Protein AF-A0A7C3R0Y7-F1 (afdb_monomer)

Solvent-accessible surface area (backbone atoms only — not comparable to full-atom values): 17939 Å² total; per-residue (Å²): 137,86,82,83,85,88,88,76,89,89,78,79,80,84,86,71,84,93,60,86,80,70,82,56,73,66,45,34,36,33,33,39,31,32,53,34,53,82,51,23,64,54,56,48,45,53,54,40,71,36,76,75,44,41,63,10,35,44,32,38,18,23,83,52,59,68,52,30,52,42,42,52,40,26,49,50,42,45,26,59,74,55,68,28,53,56,45,81,47,72,43,59,51,57,82,76,60,38,54,75,23,49,34,37,37,36,48,56,73,80,63,51,67,69,54,47,52,46,31,42,51,53,45,42,75,74,72,43,81,57,22,44,22,57,65,23,58,70,13,9,50,57,41,35,70,62,39,43,61,58,53,50,55,52,48,59,47,33,61,74,44,21,57,84,21,39,37,40,36,54,35,66,22,44,60,60,39,54,53,47,46,68,73,77,50,92,67,52,70,45,80,54,77,67,40,66,60,42,29,37,49,52,50,16,67,59,64,73,48,63,47,91,41,52,45,69,46,69,55,73,50,78,47,45,27,29,41,79,42,47,27,31,64,88,76,69,45,72,40,60,68,55,48,59,56,32,60,75,75,47,67,70,83,65,47,45,47,34,51,52,48,18,69,73,71,74,37,53,52,25,30,46,34,56,47,37,20,20,77,36,94,65,32,39,81,63,69,38,74,82,50,67,66,56,68,63,52,50,50,51,36,52,51,44,39,50,51,44,46,31,32,35,74,62,80,37,78,62,73,55,69,85,72,61,57,83,130

Mean predicted aligned error: 6.76 Å

Structure (mmCIF, N/CA/C/O backbone):
data_AF-A0A7C3R0Y7-F1
#
_entry.id   AF-A0A7C3R0Y7-F1
#
loop_
_atom_site.group_PDB
_atom_site.id
_atom_site.type_symbol
_atom_site.label_atom_id
_atom_site.label_alt_id
_atom_site.label_comp_id
_atom_site.label_asym_id
_atom_site.label_entity_id
_atom_site.label_seq_id
_atom_site.pdbx_PDB_ins_code
_atom_site.Cartn_x
_atom_site.Cartn_y
_atom_site.Cartn_z
_atom_site.occupancy
_atom_site.B_iso_or_equiv
_atom_site.auth_seq_id
_atom_site.auth_comp_id
_atom_site.auth_asym_id
_atom_site.auth_atom_id
_atom_site.pdbx_PDB_model_num
ATOM 1 N N . MET A 1 1 ? -36.252 47.345 21.921 1.00 37.34 1 MET A N 1
ATOM 2 C CA . MET A 1 1 ? -35.075 47.410 22.817 1.00 37.34 1 MET A CA 1
ATOM 3 C C . MET A 1 1 ? -34.609 45.985 23.074 1.00 37.34 1 MET A C 1
ATOM 5 O O . MET A 1 1 ? -35.474 45.135 23.214 1.00 37.34 1 MET A O 1
ATOM 9 N N . LEU A 1 2 ? -33.287 45.779 23.137 1.00 26.61 2 LEU A N 1
ATOM 10 C CA . LEU A 1 2 ? -32.525 44.522 23.298 1.00 26.61 2 LEU A CA 1
ATOM 11 C C . LEU A 1 2 ? -32.127 43.803 21.987 1.00 26.61 2 LEU A C 1
ATOM 13 O O . LEU A 1 2 ? -32.920 43.133 21.336 1.00 26.61 2 LEU A O 1
ATOM 17 N N . ARG A 1 3 ? -30.848 43.999 21.623 1.00 25.61 3 ARG A N 1
ATOM 18 C CA . ARG A 1 3 ? -30.057 43.246 20.631 1.00 25.61 3 ARG A CA 1
ATOM 19 C C . ARG A 1 3 ? -29.583 41.916 21.246 1.00 25.61 3 ARG A C 1
ATOM 21 O O . ARG A 1 3 ? -29.277 41.922 22.438 1.00 25.61 3 ARG A O 1
ATOM 28 N N . PRO A 1 4 ? -29.390 40.841 20.463 1.00 28.73 4 PRO A N 1
ATOM 29 C CA . PRO A 1 4 ? -28.545 39.727 20.872 1.00 28.73 4 PRO A CA 1
ATOM 30 C C . PRO A 1 4 ? -27.050 40.018 20.599 1.00 28.73 4 PRO A C 1
ATOM 32 O O . PRO A 1 4 ? -26.737 40.890 19.779 1.00 28.73 4 PRO A O 1
ATOM 35 N N . PRO A 1 5 ? -26.121 39.339 21.301 1.00 32.41 5 PRO A N 1
ATOM 36 C CA . PRO A 1 5 ? -24.707 39.696 21.339 1.00 32.41 5 PRO A CA 1
ATOM 37 C C . PRO A 1 5 ? -23.960 39.283 20.070 1.00 32.41 5 PRO A C 1
ATOM 39 O O . PRO A 1 5 ? -24.170 38.212 19.507 1.00 32.41 5 PRO A O 1
ATOM 42 N N . SER A 1 6 ? -23.039 40.150 19.670 1.00 33.59 6 SER A N 1
ATOM 43 C CA . SER A 1 6 ? -22.014 39.939 18.656 1.00 33.59 6 SER A CA 1
ATOM 44 C C . SER A 1 6 ? -20.895 39.021 19.153 1.00 33.59 6 SER A C 1
ATOM 46 O O . SER A 1 6 ? -20.374 39.254 20.244 1.00 33.59 6 SER A O 1
ATOM 48 N N . GLY A 1 7 ? -20.428 38.109 18.296 1.00 33.88 7 GLY A N 1
ATOM 49 C CA . GLY A 1 7 ? -19.031 37.669 18.329 1.00 33.88 7 GLY A CA 1
ATOM 50 C C . GLY A 1 7 ? -18.801 36.176 18.139 1.00 33.88 7 GLY A C 1
ATOM 51 O O . GLY A 1 7 ? -18.637 35.474 19.120 1.00 33.88 7 GLY A O 1
ATOM 52 N N . PHE A 1 8 ? -18.696 35.736 16.884 1.00 28.52 8 PHE A N 1
ATOM 53 C CA . PHE A 1 8 ? -17.744 34.710 16.434 1.00 28.52 8 PHE A CA 1
ATOM 54 C C . PHE A 1 8 ? -17.562 34.892 14.917 1.00 28.52 8 PHE A C 1
ATOM 56 O O . PHE A 1 8 ? -18.531 34.713 14.178 1.00 28.52 8 PHE A O 1
ATOM 63 N N . PRO A 1 9 ? -16.379 35.292 14.414 1.00 29.92 9 PRO A N 1
ATOM 64 C CA . PRO A 1 9 ? -16.156 35.378 12.979 1.00 29.92 9 PRO A CA 1
ATOM 65 C C . PRO A 1 9 ? -15.900 33.967 12.437 1.00 2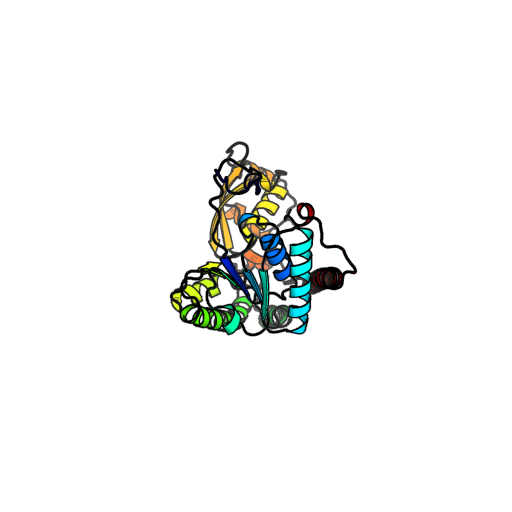9.92 9 PRO A C 1
ATOM 67 O O . PRO A 1 9 ? -14.776 33.472 12.423 1.00 29.92 9 PRO A O 1
ATOM 70 N N . LEU A 1 10 ? -16.971 33.306 12.005 1.00 35.50 10 LEU A N 1
ATOM 71 C CA . LEU A 1 10 ? -16.942 32.067 11.228 1.00 35.50 10 LEU A CA 1
ATOM 72 C C . LEU A 1 10 ? -16.624 32.398 9.764 1.00 35.50 10 LEU A C 1
ATOM 74 O O . LEU A 1 10 ? -17.471 32.234 8.905 1.00 35.50 10 LEU A O 1
ATOM 78 N N . GLU A 1 11 ? -15.434 32.925 9.466 1.00 33.19 11 GLU A N 1
ATOM 79 C CA . GLU A 1 11 ? -15.019 33.133 8.068 1.00 33.19 11 GLU A CA 1
ATOM 80 C C . GLU A 1 11 ? -13.509 33.386 7.940 1.00 33.19 11 GLU A C 1
ATOM 82 O O . GLU A 1 11 ? -13.045 34.472 7.606 1.00 33.19 11 GLU A O 1
ATOM 87 N N . ARG A 1 12 ? -12.705 32.350 8.198 1.00 29.66 12 ARG A N 1
ATOM 88 C CA . ARG A 1 12 ? -11.402 32.173 7.534 1.00 29.66 12 ARG A CA 1
ATOM 89 C C . ARG A 1 12 ? -11.173 30.692 7.256 1.00 29.66 12 ARG A C 1
ATOM 91 O O . ARG A 1 12 ? -10.348 30.048 7.892 1.00 29.66 12 ARG A O 1
ATOM 98 N N . LEU A 1 13 ? -11.924 30.151 6.296 1.00 33.69 13 LEU A N 1
ATOM 99 C CA . LEU A 1 13 ? -11.486 28.953 5.585 1.00 33.69 13 LEU A CA 1
ATOM 100 C C . LEU A 1 13 ? -10.374 29.365 4.618 1.00 33.69 13 LEU A C 1
ATOM 102 O O . LEU A 1 13 ? -10.572 30.218 3.751 1.00 33.69 13 LEU A O 1
ATOM 106 N N . LEU A 1 14 ? -9.195 28.776 4.798 1.00 32.56 14 LEU A N 1
ATOM 107 C CA . LEU A 1 14 ? -8.092 28.894 3.857 1.00 32.56 14 LEU A CA 1
ATOM 108 C C . LEU A 1 14 ? -8.503 28.225 2.542 1.00 32.56 14 LEU A C 1
ATOM 110 O O . LEU A 1 14 ? -8.763 27.026 2.481 1.00 32.56 14 LEU A O 1
ATOM 114 N N . TYR A 1 15 ? -8.586 29.043 1.498 1.00 32.81 15 TYR A N 1
ATOM 115 C CA . TYR A 1 15 ? -8.815 28.617 0.129 1.00 32.81 15 TYR A CA 1
ATOM 116 C C . TYR A 1 15 ? -7.622 27.792 -0.363 1.00 32.81 15 TYR A C 1
ATOM 118 O O . TYR A 1 15 ? -6.506 28.300 -0.451 1.00 32.81 15 TYR A O 1
ATOM 126 N N . SER A 1 16 ? -7.872 26.554 -0.785 1.00 36.88 16 SER A N 1
ATOM 127 C CA . SER A 1 16 ? -7.043 25.905 -1.797 1.00 36.88 16 SER A CA 1
ATOM 128 C C . SER A 1 16 ? -7.966 25.382 -2.905 1.00 36.88 16 SER A C 1
ATOM 130 O O . SER A 1 16 ? -8.889 24.614 -2.657 1.00 36.88 16 SER A O 1
ATOM 132 N N . HIS A 1 17 ? -7.766 25.895 -4.121 1.00 38.22 17 HIS A N 1
ATOM 133 C CA . HIS A 1 17 ? -8.324 25.387 -5.381 1.00 38.22 17 HIS A CA 1
ATOM 134 C C . HIS A 1 17 ? -9.859 25.292 -5.519 1.00 38.22 17 HIS A C 1
ATOM 136 O O . HIS A 1 17 ? -10.393 24.274 -5.950 1.00 38.22 17 HIS A O 1
ATOM 142 N N . GLY A 1 18 ? -10.576 26.393 -5.258 1.00 35.91 18 GLY A N 1
ATOM 143 C CA . GLY A 1 18 ? -11.835 26.706 -5.962 1.00 35.91 18 GLY A CA 1
ATOM 144 C C . GLY A 1 18 ? -13.031 25.757 -5.784 1.00 35.91 18 GLY A C 1
ATOM 145 O O . GLY A 1 18 ? -14.030 25.923 -6.482 1.00 35.91 18 GLY A O 1
ATOM 146 N N . ARG A 1 19 ? -12.988 24.793 -4.859 1.00 36.88 19 ARG A N 1
ATOM 147 C CA . ARG A 1 19 ? -14.157 23.998 -4.461 1.00 36.88 19 ARG A CA 1
ATOM 148 C C . ARG A 1 19 ? -14.578 24.389 -3.051 1.00 36.88 19 ARG A C 1
ATOM 150 O O . ARG A 1 19 ? -13.769 24.400 -2.132 1.00 36.88 19 ARG A O 1
ATOM 157 N N . SER A 1 20 ? -15.861 24.713 -2.898 1.00 38.59 20 SER A N 1
ATOM 158 C CA . SER A 1 20 ? -16.528 24.813 -1.599 1.00 38.59 20 SER A CA 1
ATOM 159 C C . SER A 1 20 ? -16.217 23.550 -0.787 1.00 38.59 20 SER A C 1
ATOM 161 O O . SER A 1 20 ? -16.648 22.456 -1.157 1.00 38.59 20 SER A O 1
ATOM 163 N N . VAL A 1 21 ? -15.449 23.689 0.298 1.00 46.56 21 VAL A N 1
ATOM 164 C CA . VAL A 1 21 ? -15.303 22.629 1.301 1.00 46.56 21 VAL A CA 1
ATOM 165 C C . VAL A 1 21 ? -16.637 22.570 2.030 1.00 46.56 21 VAL A C 1
ATOM 167 O O . VAL A 1 21 ? -16.902 23.327 2.962 1.00 46.56 21 VAL A O 1
ATOM 170 N N . LYS A 1 22 ? -17.535 21.717 1.540 1.00 47.81 22 LYS A N 1
ATOM 171 C CA . LYS A 1 22 ? -18.723 21.320 2.291 1.00 47.81 22 LYS A CA 1
ATOM 172 C C . LYS A 1 22 ? -18.188 20.731 3.596 1.00 47.81 22 LYS A C 1
ATOM 174 O O . LYS A 1 22 ? -17.437 19.763 3.519 1.00 47.81 22 LYS A O 1
ATOM 179 N N . LEU A 1 23 ? -18.496 21.334 4.751 1.00 49.84 23 LEU A N 1
ATOM 180 C CA . LEU A 1 23 ? -18.076 20.795 6.049 1.00 49.84 23 LEU A CA 1
ATOM 181 C C . LEU A 1 23 ? -18.459 19.312 6.087 1.00 49.84 23 LEU A C 1
ATOM 183 O O . LEU A 1 23 ? -19.648 18.978 6.101 1.00 49.84 23 LEU A O 1
ATOM 187 N N . MET A 1 24 ? -17.459 18.432 6.025 1.00 60.19 24 MET A N 1
ATOM 188 C CA . MET A 1 24 ? -17.687 17.011 6.222 1.00 60.19 24 MET A CA 1
ATOM 189 C C . MET A 1 24 ? -18.141 16.830 7.665 1.00 60.19 24 MET A C 1
ATOM 191 O O . MET A 1 24 ? -17.621 17.475 8.578 1.00 60.19 24 MET A O 1
ATOM 195 N N . ARG A 1 25 ? -19.163 15.996 7.876 1.00 78.94 25 ARG A N 1
ATOM 196 C CA . ARG A 1 25 ? -19.563 15.651 9.240 1.00 78.94 25 ARG A CA 1
ATOM 197 C C . ARG A 1 25 ? -18.378 14.962 9.936 1.00 78.94 25 ARG A C 1
ATOM 199 O O . ARG A 1 25 ? -17.658 14.220 9.261 1.00 78.94 25 ARG A O 1
ATOM 206 N N . PRO A 1 26 ? -18.197 15.159 11.253 1.00 84.75 26 PRO A N 1
ATOM 207 C CA . PRO A 1 26 ? -17.236 14.389 12.034 1.00 84.75 26 PRO A CA 1
ATOM 208 C C . PRO A 1 26 ? -17.326 12.897 11.705 1.00 84.75 26 PRO A C 1
ATOM 210 O O . PRO A 1 26 ? -18.398 12.306 11.824 1.00 84.75 26 PRO A O 1
ATOM 213 N N . THR A 1 27 ? -16.216 12.322 11.246 1.00 93.81 27 THR A N 1
ATOM 214 C CA . THR A 1 27 ? -16.125 10.934 10.778 1.00 93.81 27 THR A CA 1
ATOM 215 C C . THR A 1 27 ? -15.438 10.078 11.839 1.00 93.81 27 THR A C 1
ATOM 217 O O . THR A 1 27 ? -14.541 10.555 12.535 1.00 93.81 27 THR A O 1
ATOM 220 N N . LYS A 1 28 ? -15.814 8.805 11.980 1.00 97.88 28 LYS A N 1
ATOM 221 C CA . LYS A 1 28 ? -15.060 7.852 12.810 1.00 97.88 28 LYS A CA 1
ATOM 222 C C . LYS A 1 28 ? -14.213 6.933 11.933 1.00 97.88 28 LYS A C 1
ATOM 224 O O . LYS A 1 28 ? -14.745 6.193 11.104 1.00 97.88 28 LYS A O 1
ATOM 229 N N . ILE A 1 29 ? -12.899 6.982 12.139 1.00 98.44 29 ILE A N 1
ATOM 230 C CA . ILE A 1 29 ? -11.889 6.217 11.403 1.00 98.44 29 ILE A CA 1
ATOM 231 C C . ILE A 1 29 ? -11.194 5.276 12.384 1.00 98.44 29 ILE A C 1
ATOM 233 O O . ILE A 1 29 ? -10.678 5.717 13.411 1.00 98.44 29 ILE A O 1
ATOM 237 N N . VAL A 1 30 ? -11.165 3.982 12.072 1.00 98.75 30 VAL A N 1
ATOM 238 C CA . VAL A 1 30 ? -10.499 2.961 12.892 1.00 98.75 30 VAL A CA 1
ATOM 239 C C . VAL A 1 30 ? -9.269 2.447 12.156 1.00 98.75 30 VAL A C 1
ATOM 241 O O . VAL A 1 30 ? -9.389 1.956 11.040 1.00 98.75 30 VAL A O 1
ATOM 244 N N . LEU A 1 31 ? -8.093 2.519 12.776 1.00 98.31 31 LEU A N 1
ATOM 245 C CA . LEU A 1 31 ? -6.848 1.957 12.250 1.00 98.31 31 LEU A CA 1
ATOM 246 C C . LEU A 1 31 ? -6.487 0.686 13.026 1.00 98.31 31 LEU A C 1
ATOM 248 O O . LEU A 1 31 ? -6.100 0.769 14.188 1.00 98.31 31 LEU A O 1
ATOM 252 N N . ILE A 1 32 ? -6.596 -0.481 12.388 1.00 98.31 32 ILE A N 1
ATOM 253 C CA . ILE A 1 32 ? -6.250 -1.790 12.959 1.00 98.31 32 ILE A CA 1
ATOM 254 C C . ILE A 1 32 ? -4.839 -2.193 12.512 1.00 98.31 32 ILE A C 1
ATOM 256 O O . ILE A 1 32 ? -4.543 -2.247 11.317 1.00 98.31 32 ILE A O 1
ATOM 260 N N . GLY A 1 33 ? -3.976 -2.509 13.479 1.00 96.12 33 GLY A N 1
ATOM 261 C CA . GLY A 1 33 ? -2.530 -2.642 13.272 1.00 96.12 33 GLY A CA 1
ATOM 262 C C . GLY A 1 33 ? -1.804 -1.299 13.394 1.00 96.12 33 GLY A C 1
ATOM 263 O O . GLY A 1 33 ? -0.796 -1.068 12.722 1.00 96.12 33 GLY A O 1
ATOM 264 N N . ALA A 1 34 ? -2.345 -0.387 14.211 1.00 95.62 34 ALA A N 1
ATOM 265 C CA . ALA A 1 34 ? -1.856 0.981 14.345 1.00 95.62 34 ALA A CA 1
ATOM 266 C C . ALA A 1 34 ? -0.414 1.070 14.864 1.00 95.62 34 ALA A C 1
ATOM 268 O O . ALA A 1 34 ? 0.267 2.052 14.582 1.00 95.62 34 ALA A O 1
ATOM 269 N N . ALA A 1 35 ? 0.082 0.065 15.594 1.00 92.25 35 ALA A N 1
ATOM 270 C CA . ALA A 1 35 ? 1.432 0.070 16.151 1.00 92.25 35 ALA A CA 1
ATOM 271 C C . ALA A 1 35 ? 2.515 -0.410 15.159 1.00 92.25 35 ALA A C 1
ATOM 273 O O . ALA A 1 35 ? 3.690 -0.575 15.528 1.00 92.25 35 ALA A O 1
ATOM 274 N N . SER A 1 36 ? 2.142 -0.605 13.890 1.00 89.69 36 SER A N 1
ATOM 275 C CA . SER A 1 36 ? 3.068 -0.827 12.781 1.00 89.69 36 SER A CA 1
ATOM 276 C C . SER A 1 36 ? 4.040 0.345 12.642 1.00 89.69 36 SER A C 1
ATOM 278 O O . SER A 1 36 ? 3.633 1.465 12.349 1.00 89.69 36 SER A O 1
ATOM 280 N N . ALA A 1 37 ? 5.343 0.085 12.785 1.00 85.00 37 ALA A N 1
ATOM 281 C CA . ALA A 1 37 ? 6.383 1.107 12.614 1.00 85.00 37 ALA A CA 1
ATOM 282 C C . ALA A 1 37 ? 6.514 1.608 11.161 1.00 85.00 37 ALA A C 1
ATOM 284 O O . ALA A 1 37 ? 7.123 2.652 10.927 1.00 85.00 37 ALA A O 1
ATOM 285 N N . SER A 1 38 ? 5.965 0.864 10.195 1.00 83.00 38 SER A N 1
ATOM 286 C CA . SER A 1 38 ? 5.999 1.207 8.769 1.00 83.00 38 SER A CA 1
ATOM 287 C C . SER A 1 38 ? 4.770 2.001 8.323 1.00 83.00 38 SER A C 1
ATOM 289 O O . SER A 1 38 ? 4.913 2.936 7.544 1.00 83.00 38 SER A O 1
ATOM 291 N N . PHE A 1 39 ? 3.576 1.649 8.813 1.00 87.25 39 PHE A N 1
ATOM 292 C CA . PHE A 1 39 ? 2.317 2.240 8.337 1.00 87.25 39 PHE A CA 1
ATOM 293 C C . PHE A 1 39 ? 1.670 3.192 9.343 1.00 87.25 39 PHE A C 1
ATOM 295 O O . PHE A 1 39 ? 1.164 4.239 8.944 1.00 87.25 39 PHE A O 1
ATOM 302 N N . GLY A 1 40 ? 1.721 2.868 10.639 1.00 89.75 40 GLY A N 1
ATOM 303 C CA . GLY A 1 40 ? 1.050 3.625 11.697 1.00 89.75 40 GLY A CA 1
ATOM 304 C C . GLY A 1 40 ? 1.404 5.114 11.689 1.00 89.75 40 GLY A C 1
ATOM 305 O O . GLY A 1 40 ? 0.504 5.935 11.511 1.00 89.75 40 GLY A O 1
ATOM 306 N N . PRO A 1 41 ? 2.698 5.485 11.787 1.00 91.81 41 PRO A N 1
ATOM 307 C CA . PRO A 1 41 ? 3.109 6.885 11.824 1.00 91.81 41 PRO A CA 1
ATOM 308 C C . PRO A 1 41 ? 2.657 7.684 10.602 1.00 91.81 41 PRO A C 1
ATOM 310 O O . PRO A 1 41 ? 2.228 8.825 10.746 1.00 91.81 41 PRO A O 1
ATOM 313 N N . ARG A 1 42 ? 2.710 7.078 9.409 1.00 89.12 42 ARG A N 1
ATOM 314 C CA . ARG A 1 42 ? 2.347 7.748 8.158 1.00 89.12 42 ARG A CA 1
ATOM 315 C C . ARG A 1 42 ? 0.841 7.967 8.043 1.00 89.12 42 ARG A C 1
ATOM 317 O O . ARG A 1 42 ? 0.431 9.080 7.757 1.00 89.12 42 ARG A O 1
ATOM 324 N N . ILE A 1 43 ? 0.028 6.956 8.361 1.00 92.31 43 ILE A N 1
ATOM 325 C CA . ILE A 1 43 ? -1.440 7.083 8.352 1.00 92.31 43 ILE A CA 1
ATOM 326 C C . ILE A 1 43 ? -1.900 8.120 9.386 1.00 92.31 43 ILE A C 1
ATOM 328 O O . ILE A 1 43 ? -2.809 8.904 9.122 1.00 92.31 43 ILE A O 1
ATOM 332 N N . ILE A 1 44 ? -1.261 8.154 10.560 1.00 95.19 44 ILE A N 1
ATOM 333 C CA . ILE A 1 44 ? -1.540 9.166 11.585 1.00 95.19 44 ILE A CA 1
ATOM 334 C C . ILE A 1 44 ? -1.162 10.561 11.079 1.00 95.19 44 ILE A C 1
ATOM 336 O O . ILE A 1 44 ? -1.953 11.487 11.238 1.00 95.19 44 ILE A O 1
ATOM 340 N N . ALA A 1 45 ? 0.013 10.718 10.464 1.00 93.12 45 ALA A N 1
ATOM 341 C CA . ALA A 1 45 ? 0.431 11.989 9.882 1.00 93.12 45 ALA A CA 1
ATOM 342 C C . ALA A 1 45 ? -0.541 12.452 8.785 1.00 93.12 45 ALA A C 1
ATOM 344 O O . ALA A 1 45 ? -0.987 13.593 8.829 1.00 93.12 45 ALA A O 1
ATOM 345 N N . ASP A 1 46 ? -0.948 11.569 7.870 1.00 91.94 46 ASP A N 1
ATOM 346 C CA . ASP A 1 46 ? -1.925 11.888 6.822 1.00 91.94 46 ASP A CA 1
ATOM 347 C C . ASP A 1 46 ? -3.262 12.343 7.427 1.00 91.94 46 ASP A C 1
ATOM 349 O O . ASP A 1 46 ? -3.818 13.361 7.011 1.00 91.94 46 ASP A O 1
ATOM 353 N N . ALA A 1 47 ? -3.753 11.653 8.463 1.00 93.75 47 ALA A N 1
ATOM 354 C CA . ALA A 1 47 ? -4.983 12.042 9.150 1.00 93.75 47 ALA A CA 1
ATOM 355 C C . ALA A 1 47 ? -4.863 13.429 9.807 1.00 93.75 47 ALA A C 1
ATOM 357 O O . ALA A 1 47 ? -5.764 14.255 9.675 1.00 93.75 47 ALA A O 1
ATOM 358 N N . VAL A 1 48 ? -3.742 13.697 10.484 1.00 94.25 48 VAL A N 1
ATOM 359 C CA . VAL A 1 48 ? -3.444 14.988 11.128 1.00 94.25 48 VAL A CA 1
ATOM 360 C C . VAL A 1 48 ? -3.319 16.116 10.100 1.00 94.25 48 VAL A C 1
ATOM 362 O O . VAL A 1 48 ? -3.748 17.237 10.357 1.00 94.25 48 VAL A O 1
ATOM 365 N N . LEU A 1 49 ? -2.752 15.836 8.929 1.00 92.25 49 LEU A N 1
ATOM 366 C CA . LEU A 1 49 ? -2.523 16.828 7.881 1.00 92.25 49 LEU A CA 1
ATOM 367 C C . LEU A 1 49 ? -3.725 17.076 6.970 1.00 92.25 49 LEU A C 1
ATOM 369 O O . LEU A 1 49 ? -3.625 17.941 6.101 1.00 92.25 49 LEU A O 1
ATOM 373 N N . THR A 1 50 ? -4.830 16.350 7.148 1.00 92.31 50 THR A N 1
ATOM 374 C CA . THR A 1 50 ? -6.041 16.481 6.326 1.00 92.31 50 THR A CA 1
ATOM 375 C C . THR A 1 50 ? -7.042 17.418 7.015 1.00 92.31 50 THR A C 1
ATOM 377 O O . THR A 1 50 ? -7.737 16.986 7.940 1.00 92.31 50 THR A O 1
ATOM 380 N N . PRO A 1 51 ? -7.164 18.699 6.603 1.00 91.00 51 PRO A N 1
ATOM 381 C CA . PRO A 1 51 ? -8.001 19.676 7.306 1.00 91.00 51 PRO A CA 1
ATOM 382 C C . PRO A 1 51 ? -9.484 19.297 7.330 1.00 91.00 51 PRO A C 1
ATOM 384 O O . PRO A 1 51 ? -10.206 19.646 8.265 1.00 91.00 51 PRO A O 1
ATOM 387 N N . GLU A 1 52 ? -9.943 18.554 6.324 1.00 92.31 52 GLU A N 1
ATOM 388 C CA . GLU A 1 52 ? -11.318 18.075 6.208 1.00 92.31 52 GLU A CA 1
ATOM 389 C C . GLU A 1 52 ? -11.692 17.058 7.295 1.00 92.31 52 GLU A C 1
ATOM 391 O O . GLU A 1 52 ? -12.878 16.800 7.497 1.00 92.31 52 GLU A O 1
ATOM 396 N N . LEU A 1 53 ? -10.710 16.497 8.012 1.00 94.31 53 LEU A N 1
ATOM 397 C CA . LEU A 1 53 ? -10.946 15.584 9.127 1.00 94.31 53 LEU A CA 1
ATOM 398 C C . LEU A 1 53 ? -11.096 16.293 10.477 1.00 94.31 53 LEU A C 1
ATOM 400 O O . LEU A 1 53 ? -11.367 15.612 11.464 1.00 94.31 53 LEU A O 1
ATOM 404 N N . ARG A 1 54 ? -10.983 17.625 10.576 1.00 94.69 54 ARG A N 1
ATOM 405 C CA . ARG A 1 54 ? -11.148 18.330 11.862 1.00 94.69 54 ARG A CA 1
ATOM 406 C C . ARG A 1 54 ? -12.459 17.940 12.560 1.00 94.69 54 ARG A C 1
ATOM 408 O O . ARG A 1 54 ? -13.529 17.950 11.958 1.00 94.69 54 ARG A O 1
ATOM 415 N N . GLY A 1 55 ? -12.378 17.610 13.850 1.00 95.81 55 GLY A N 1
ATOM 416 C CA . GLY A 1 55 ? -13.508 17.135 14.658 1.00 95.81 55 GLY A CA 1
ATOM 417 C C . GLY A 1 55 ? -13.817 15.640 14.517 1.00 95.81 55 GLY A C 1
ATOM 418 O O . GLY A 1 55 ? -14.627 15.121 15.282 1.00 95.81 55 GLY A O 1
ATOM 419 N N . SER A 1 56 ? -13.173 14.933 13.585 1.00 97.81 56 SER A N 1
ATOM 420 C CA . SER A 1 56 ? -13.297 13.481 13.416 1.00 97.81 56 SER A CA 1
ATOM 421 C C . SER A 1 56 ? -12.598 12.712 14.538 1.00 97.81 56 SER A C 1
ATOM 423 O O . SER A 1 56 ? -11.699 13.222 15.210 1.00 97.81 56 SER A O 1
ATOM 425 N N . THR A 1 57 ? -13.000 11.457 14.729 1.00 98.44 57 THR A N 1
ATOM 426 C CA . THR A 1 57 ? -12.380 10.535 15.687 1.00 98.44 57 THR A CA 1
ATOM 427 C C . THR A 1 57 ? -11.459 9.562 14.964 1.00 98.44 57 THR A C 1
ATOM 429 O O . THR A 1 57 ? -11.908 8.833 14.081 1.00 98.44 57 THR A O 1
ATOM 432 N N . LEU A 1 58 ? -10.193 9.511 15.378 1.00 98.44 58 LEU A N 1
ATOM 433 C CA . LEU A 1 58 ? -9.228 8.498 14.954 1.00 98.44 58 LEU A CA 1
ATOM 434 C C . LEU A 1 58 ? -9.022 7.503 16.101 1.00 98.44 58 LEU A C 1
ATOM 436 O O . LEU A 1 58 ? -8.507 7.865 17.160 1.00 98.44 58 LEU A O 1
ATOM 440 N N . VAL A 1 59 ? -9.425 6.250 15.890 1.00 98.69 59 VAL A N 1
ATOM 441 C CA . VAL A 1 59 ? -9.280 5.164 16.866 1.00 98.69 59 VAL A CA 1
ATOM 442 C C . VAL A 1 59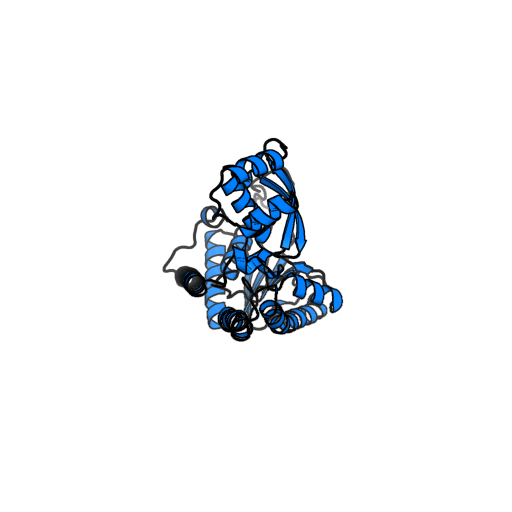 ? -8.136 4.248 16.448 1.00 98.69 59 VAL A C 1
ATOM 444 O O . VAL A 1 59 ? -8.206 3.592 15.412 1.00 98.69 59 VAL A O 1
ATOM 447 N N . LEU A 1 60 ? -7.090 4.184 17.265 1.00 98.69 60 LEU A N 1
ATOM 448 C CA . LEU A 1 60 ? -5.945 3.301 17.056 1.00 98.69 60 LEU A CA 1
ATOM 449 C C . LEU A 1 60 ? -6.195 1.945 17.720 1.00 98.69 60 LEU A C 1
ATOM 451 O O . LEU A 1 60 ? -6.543 1.878 18.900 1.00 98.69 60 LEU A O 1
ATOM 455 N N . VAL A 1 61 ? -5.997 0.862 16.979 1.00 98.56 61 VAL A N 1
ATOM 456 C CA . VAL A 1 61 ? -6.213 -0.501 17.462 1.00 98.56 61 VAL A CA 1
ATOM 457 C C . VAL A 1 61 ? -4.981 -1.345 17.189 1.00 98.56 61 VAL A C 1
ATOM 459 O O . VAL A 1 61 ? -4.528 -1.450 16.049 1.00 98.56 61 VAL A O 1
ATOM 462 N N . ASP A 1 62 ? -4.451 -1.968 18.236 1.00 97.38 62 ASP A N 1
ATOM 463 C CA . ASP A 1 62 ? -3.364 -2.937 18.139 1.00 97.38 62 ASP A CA 1
ATOM 464 C C . ASP A 1 62 ? -3.393 -3.899 19.332 1.00 97.38 62 ASP A C 1
ATOM 466 O O . ASP A 1 62 ? -3.760 -3.504 20.435 1.00 97.38 62 ASP A O 1
ATOM 470 N N . ILE A 1 63 ? -3.007 -5.155 19.114 1.00 95.19 63 ILE A N 1
ATOM 471 C CA . ILE A 1 63 ? -2.977 -6.176 20.171 1.00 95.19 63 ILE A CA 1
ATOM 472 C C . ILE A 1 63 ? -1.792 -5.980 21.125 1.00 95.19 63 ILE A C 1
ATOM 474 O O . ILE A 1 63 ? -1.835 -6.446 22.263 1.00 95.19 63 ILE A O 1
ATOM 478 N N . ASP A 1 64 ? -0.742 -5.286 20.679 1.00 95.06 64 ASP A N 1
ATOM 479 C CA . ASP A 1 64 ? 0.387 -4.906 21.523 1.00 95.06 64 ASP A CA 1
ATOM 480 C C . ASP A 1 64 ? 0.058 -3.608 22.273 1.00 95.06 64 ASP A C 1
ATOM 482 O O . ASP A 1 64 ? 0.221 -2.500 21.754 1.00 95.06 64 ASP A O 1
ATOM 486 N N . GLY A 1 65 ? -0.428 -3.749 23.508 1.00 95.44 65 GLY A N 1
ATOM 487 C CA . GLY A 1 65 ? -0.848 -2.619 24.336 1.00 95.44 65 GLY A CA 1
ATOM 488 C C . GLY A 1 65 ? 0.276 -1.630 24.668 1.00 95.44 65 GLY A C 1
ATOM 489 O O . GLY A 1 65 ? 0.015 -0.430 24.776 1.00 95.44 65 GLY A O 1
ATOM 490 N N . GLU A 1 66 ? 1.523 -2.095 24.788 1.00 95.38 66 GLU A N 1
ATOM 491 C CA . GLU A 1 66 ? 2.669 -1.226 25.075 1.00 95.38 66 GLU A CA 1
ATOM 492 C C . GLU A 1 66 ? 2.972 -0.341 23.865 1.00 95.38 66 GLU A C 1
ATOM 494 O O . GLU A 1 66 ? 2.997 0.892 23.965 1.00 95.38 66 GLU A O 1
ATOM 499 N N . ARG A 1 67 ? 3.126 -0.958 22.688 1.00 95.94 67 ARG A N 1
ATOM 500 C CA . ARG A 1 67 ? 3.368 -0.216 21.448 1.00 95.94 67 ARG A CA 1
ATOM 501 C C . ARG A 1 67 ? 2.175 0.667 21.080 1.00 95.94 67 ARG A C 1
ATOM 503 O O . ARG A 1 67 ? 2.374 1.781 20.591 1.00 95.94 67 ARG A O 1
ATOM 510 N N . LEU A 1 68 ? 0.946 0.223 21.347 1.00 97.69 68 LEU A N 1
ATOM 511 C CA . LEU A 1 68 ? -0.261 1.023 21.138 1.00 97.69 68 LEU A CA 1
ATOM 512 C C . LEU A 1 68 ? -0.254 2.295 21.993 1.00 97.69 68 LEU A C 1
ATOM 514 O O . LEU A 1 68 ? -0.571 3.370 21.483 1.00 97.69 68 LEU A O 1
ATOM 518 N N . GLY A 1 69 ? 0.145 2.196 23.264 1.00 97.88 69 GLY A N 1
ATOM 519 C CA . GLY A 1 69 ? 0.266 3.350 24.156 1.00 97.88 69 GLY A CA 1
ATOM 520 C C . GLY A 1 69 ? 1.267 4.386 23.636 1.00 97.88 69 GLY A C 1
ATOM 521 O O . GLY A 1 69 ? 0.962 5.583 23.602 1.00 97.88 69 GLY A O 1
ATOM 522 N N . VAL A 1 70 ? 2.426 3.926 23.149 1.00 97.88 70 VAL A N 1
ATOM 523 C CA . VAL A 1 70 ? 3.431 4.786 22.499 1.00 97.88 70 VAL A CA 1
ATOM 524 C C . VAL A 1 70 ? 2.845 5.464 21.258 1.00 97.88 70 VAL A C 1
ATOM 526 O O . VAL A 1 70 ? 2.972 6.680 21.103 1.00 97.88 70 VAL A O 1
ATOM 529 N N . MET A 1 71 ? 2.152 4.712 20.402 1.00 97.62 71 MET A N 1
ATOM 530 C CA . MET A 1 71 ? 1.565 5.256 19.177 1.00 97.62 71 MET A CA 1
ATOM 531 C C . MET A 1 71 ? 0.443 6.266 19.457 1.00 97.62 71 MET A C 1
ATOM 533 O O . MET A 1 71 ? 0.337 7.285 18.777 1.00 97.62 71 MET A O 1
ATOM 537 N N . ALA A 1 72 ? -0.371 6.040 20.489 1.00 98.06 72 ALA A N 1
ATOM 538 C CA . ALA A 1 72 ? -1.402 6.984 20.907 1.00 98.06 72 ALA A CA 1
ATOM 539 C C . ALA A 1 72 ? -0.802 8.297 21.433 1.00 98.06 72 ALA A C 1
ATOM 541 O O . ALA A 1 72 ? -1.315 9.374 21.127 1.00 98.06 72 ALA A O 1
ATOM 542 N N . ALA A 1 73 ? 0.293 8.229 22.196 1.00 98.00 73 ALA A N 1
ATOM 543 C CA . ALA A 1 73 ? 1.022 9.418 22.636 1.00 98.00 73 ALA A CA 1
ATOM 544 C C . ALA A 1 73 ? 1.640 10.178 21.449 1.00 98.00 73 ALA A C 1
ATOM 546 O O . ALA A 1 73 ? 1.499 11.399 21.370 1.00 98.00 73 ALA A O 1
ATOM 547 N N . TYR A 1 74 ? 2.243 9.460 20.497 1.00 97.62 74 TYR A N 1
ATOM 548 C CA . TYR A 1 74 ? 2.740 10.023 19.240 1.00 97.62 74 TYR A CA 1
ATOM 549 C C . TYR A 1 74 ? 1.637 10.756 18.457 1.00 97.62 74 TYR A C 1
ATOM 551 O O . TYR A 1 74 ? 1.796 11.927 18.113 1.00 97.62 74 TYR A O 1
ATOM 559 N N . ALA A 1 75 ? 0.486 10.110 18.245 1.00 97.56 75 ALA A N 1
ATOM 560 C CA . ALA A 1 75 ? -0.643 10.689 17.518 1.00 97.56 75 ALA A CA 1
ATOM 561 C C . ALA A 1 75 ? -1.182 11.969 18.168 1.00 97.56 75 ALA A C 1
ATOM 563 O O . ALA A 1 75 ? -1.449 12.946 17.470 1.00 97.56 75 ALA A O 1
ATOM 564 N N . ARG A 1 76 ? -1.305 11.996 19.503 1.00 97.94 76 ARG A N 1
ATOM 565 C CA . ARG A 1 76 ? -1.733 13.203 20.231 1.00 97.94 76 ARG A CA 1
ATOM 566 C C . ARG A 1 76 ? -0.754 14.356 20.043 1.00 97.94 76 ARG A C 1
ATOM 568 O O . ARG A 1 76 ? -1.195 15.465 19.773 1.00 97.94 76 ARG A O 1
ATOM 575 N N . ARG A 1 77 ? 0.554 14.090 20.098 1.00 96.44 77 ARG A N 1
ATOM 576 C CA . ARG A 1 77 ? 1.583 15.119 19.885 1.00 96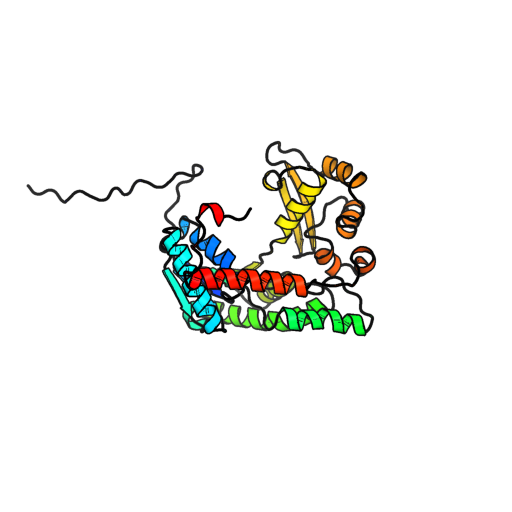.44 77 ARG A CA 1
ATOM 577 C C . ARG A 1 77 ? 1.540 15.705 18.479 1.00 96.44 77 ARG A C 1
ATOM 579 O O . ARG A 1 77 ? 1.655 16.918 18.338 1.00 96.44 77 ARG A O 1
ATOM 586 N N . LEU A 1 78 ? 1.349 14.873 17.452 1.00 96.06 78 LEU A N 1
ATOM 587 C CA . LEU A 1 78 ? 1.172 15.371 16.085 1.00 96.06 78 LEU A C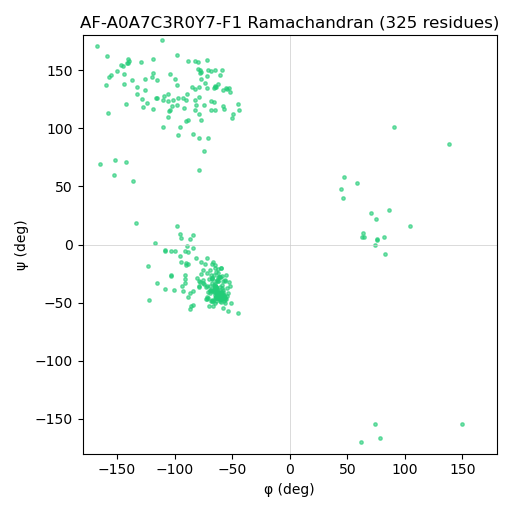A 1
ATOM 588 C C . LEU A 1 78 ? -0.106 16.209 15.949 1.00 96.06 78 LEU A C 1
ATOM 590 O O . LEU A 1 78 ? -0.070 17.296 15.381 1.00 96.06 78 LEU A O 1
ATOM 594 N N . ASN A 1 79 ? -1.218 15.725 16.509 1.00 96.50 79 ASN A N 1
ATOM 595 C CA . ASN A 1 79 ? -2.503 16.421 16.496 1.00 96.50 79 ASN A CA 1
ATOM 596 C C . ASN A 1 79 ? -2.433 17.797 17.185 1.00 96.50 79 ASN A C 1
ATOM 598 O O . ASN A 1 79 ? -2.995 18.762 16.675 1.00 96.50 79 ASN A O 1
ATOM 602 N N . GLU A 1 80 ? -1.724 17.889 18.315 1.00 95.31 80 GLU A N 1
ATOM 603 C CA . GLU A 1 80 ? -1.474 19.138 19.046 1.00 95.31 80 GLU A CA 1
ATOM 604 C C . GLU A 1 80 ? -0.562 20.086 18.260 1.00 95.31 80 GLU A C 1
ATOM 606 O O . GLU A 1 80 ? -0.892 21.258 18.098 1.00 95.31 80 GLU A O 1
ATOM 611 N N . ALA A 1 81 ? 0.561 19.587 17.734 1.00 93.81 81 ALA A N 1
ATOM 612 C CA . ALA A 1 81 ? 1.527 20.401 16.997 1.00 93.81 81 ALA A CA 1
ATOM 613 C C . ALA A 1 81 ? 0.950 20.993 15.703 1.00 93.81 81 ALA A C 1
ATOM 615 O O . ALA A 1 81 ? 1.335 22.089 15.300 1.00 93.81 81 ALA A O 1
ATOM 616 N N . ALA A 1 82 ? 0.021 20.283 15.062 1.00 93.31 82 ALA A N 1
ATOM 617 C CA . ALA A 1 82 ? -0.645 20.734 13.847 1.00 93.31 82 ALA A CA 1
ATOM 618 C C . ALA A 1 82 ? -1.945 21.524 14.093 1.00 93.31 82 ALA A C 1
ATOM 620 O O . ALA A 1 82 ? -2.531 21.988 13.119 1.00 93.31 82 ALA A O 1
ATOM 621 N N . ASP A 1 83 ? -2.426 21.637 15.344 1.00 94.56 83 ASP A N 1
ATOM 622 C CA . ASP A 1 83 ? -3.802 22.069 15.665 1.00 94.56 83 ASP A CA 1
ATOM 623 C C . ASP A 1 83 ? -4.832 21.381 14.748 1.00 94.56 83 ASP A C 1
ATOM 625 O O . ASP A 1 83 ? -5.693 22.017 14.141 1.00 94.56 83 ASP A O 1
ATOM 629 N N . ALA A 1 84 ? -4.731 20.058 14.588 1.00 93.81 84 ALA A N 1
ATOM 630 C CA . ALA A 1 84 ? -5.581 19.336 13.638 1.00 93.81 84 ALA A CA 1
ATOM 631 C C . ALA A 1 84 ? -7.009 19.125 14.172 1.00 93.81 84 ALA A C 1
ATOM 633 O O . ALA A 1 84 ? -7.971 19.055 13.403 1.00 93.81 84 ALA A O 1
ATOM 634 N N . GLY A 1 85 ? -7.185 19.115 15.497 1.00 95.62 85 GLY A N 1
ATOM 635 C CA . GLY A 1 85 ? -8.498 19.023 16.137 1.00 95.62 85 GLY A CA 1
ATOM 636 C C . GLY A 1 85 ? -9.166 17.653 15.986 1.00 95.62 85 GLY A C 1
ATOM 637 O O . GLY A 1 85 ? -10.395 17.576 15.986 1.00 95.62 85 GLY A O 1
ATOM 638 N N . LEU A 1 86 ? -8.381 16.582 15.836 1.00 97.38 86 LEU A N 1
ATOM 639 C CA . LEU A 1 86 ? -8.866 15.201 15.875 1.00 97.38 86 LEU A CA 1
ATOM 640 C C . LEU A 1 86 ? -9.107 14.741 17.317 1.00 97.38 86 LEU A C 1
ATOM 642 O O . LEU A 1 86 ? -8.367 15.100 18.238 1.00 97.38 86 LEU A O 1
ATOM 646 N N . LEU A 1 87 ? -10.095 13.867 17.497 1.00 97.94 87 LEU A N 1
ATOM 647 C CA . LEU A 1 87 ? -10.306 13.113 18.730 1.00 97.94 87 LEU A CA 1
ATOM 648 C C . LEU A 1 87 ? -9.537 11.789 18.641 1.00 97.94 87 LEU A C 1
ATOM 650 O O . LEU A 1 87 ? -9.934 10.879 17.916 1.00 97.94 87 LEU A O 1
ATOM 654 N N . ILE A 1 88 ? -8.424 11.677 19.371 1.00 98.38 88 ILE A N 1
ATOM 655 C CA . ILE A 1 88 ? -7.574 10.477 19.355 1.00 98.38 88 ILE A CA 1
ATOM 656 C C . ILE A 1 88 ? -8.000 9.498 20.454 1.00 98.38 88 ILE A C 1
ATOM 658 O O . ILE A 1 88 ? -7.875 9.787 21.648 1.00 98.38 88 ILE A O 1
ATOM 662 N N . GLN A 1 89 ? -8.436 8.307 20.050 1.00 98.50 89 GLN A N 1
ATOM 663 C CA . GLN A 1 89 ? -8.773 7.185 20.929 1.00 98.50 89 GLN A CA 1
ATOM 664 C C . GLN A 1 89 ? -7.868 5.986 20.627 1.00 98.50 89 GLN A C 1
ATOM 666 O O . GLN A 1 89 ? -7.286 5.893 19.550 1.00 98.50 89 GLN A O 1
ATOM 671 N N . HIS A 1 90 ? -7.736 5.056 21.572 1.00 98.50 90 HIS A N 1
ATOM 672 C CA . HIS A 1 90 ? -7.053 3.788 21.323 1.00 98.50 90 HIS A CA 1
ATOM 673 C C . HIS A 1 90 ? -7.625 2.670 22.195 1.00 98.50 90 HIS A C 1
ATOM 675 O O . HIS A 1 90 ? -8.099 2.931 23.300 1.00 98.50 90 HIS A O 1
ATOM 681 N N . THR A 1 91 ? -7.597 1.436 21.697 1.00 98.31 91 THR A N 1
ATOM 682 C CA . THR A 1 91 ? -8.019 0.236 22.436 1.00 98.31 91 THR A CA 1
ATOM 683 C C . THR A 1 91 ? -7.362 -1.010 21.838 1.00 98.31 91 THR A C 1
ATOM 685 O O . THR A 1 91 ? -7.215 -1.069 20.616 1.00 98.31 91 THR A O 1
ATOM 688 N N . PRO A 1 92 ? -6.982 -2.021 22.639 1.00 97.38 92 PRO A N 1
ATOM 689 C CA . PRO A 1 92 ? -6.563 -3.309 22.090 1.00 97.38 92 PRO A CA 1
ATOM 690 C C . PRO A 1 92 ? -7.741 -4.132 21.542 1.00 97.38 92 PRO A C 1
ATOM 692 O O . PRO A 1 92 ? -7.557 -5.051 20.745 1.00 97.38 92 PRO A O 1
ATOM 695 N N . GLU A 1 93 ? -8.973 -3.780 21.916 1.00 97.19 93 GLU A N 1
ATOM 696 C CA . GLU A 1 93 ? -10.181 -4.533 21.591 1.00 97.19 93 GLU A CA 1
ATOM 697 C C . GLU A 1 93 ? -10.892 -3.949 20.366 1.00 97.19 93 GLU A C 1
ATOM 699 O O . GLU A 1 93 ? -11.745 -3.063 20.479 1.00 97.19 93 GLU A O 1
ATOM 704 N N . ARG A 1 94 ? -10.604 -4.478 19.168 1.00 97.12 94 ARG A N 1
ATOM 705 C CA . ARG A 1 94 ? -11.189 -3.963 17.909 1.00 97.12 94 ARG A CA 1
ATOM 706 C C . ARG A 1 94 ? -12.719 -3.861 17.936 1.00 97.12 94 ARG A C 1
ATOM 708 O O . ARG A 1 94 ? -13.276 -2.906 17.407 1.00 97.12 94 ARG A O 1
ATOM 715 N N . LYS A 1 95 ? -13.412 -4.792 18.602 1.00 98.19 95 LYS A N 1
ATOM 716 C CA . LYS A 1 95 ? -14.884 -4.803 18.692 1.00 98.19 95 LYS A CA 1
ATOM 717 C C . LYS A 1 95 ? -15.451 -3.586 19.427 1.00 98.19 95 LYS A C 1
ATOM 719 O O . LYS A 1 95 ? -16.591 -3.219 19.177 1.00 98.19 95 LYS A O 1
ATOM 724 N N . GLN A 1 96 ? -14.666 -2.946 20.293 1.00 97.81 96 GLN A N 1
ATOM 725 C CA . GLN A 1 96 ? -15.042 -1.690 20.949 1.00 97.81 96 GLN A CA 1
ATOM 726 C C . GLN A 1 96 ? -14.822 -0.477 20.031 1.00 97.81 96 GLN A C 1
ATOM 728 O O . GLN A 1 96 ? -15.526 0.523 20.141 1.00 97.81 96 GLN A O 1
ATOM 733 N N . ALA A 1 97 ? -13.857 -0.560 19.111 1.00 98.25 97 ALA A N 1
ATOM 734 C CA . ALA A 1 97 ? -13.537 0.513 18.174 1.00 98.25 97 ALA A CA 1
ATOM 735 C C . ALA A 1 97 ? -14.506 0.583 16.984 1.00 98.25 97 ALA A C 1
ATOM 737 O O . ALA A 1 97 ? -14.832 1.678 16.533 1.00 98.25 97 ALA A O 1
ATOM 738 N N . LEU A 1 98 ? -14.962 -0.571 16.488 1.00 98.69 98 LEU A N 1
ATOM 739 C CA . LEU A 1 98 ? -15.736 -0.696 15.247 1.00 98.69 98 LEU A CA 1
ATOM 740 C C . LEU A 1 98 ? -17.119 -0.016 15.218 1.00 98.69 98 LEU A C 1
ATOM 742 O O . LEU A 1 98 ? -17.455 0.498 14.152 1.00 98.69 98 LEU A O 1
ATOM 746 N N . PRO A 1 99 ? -17.928 0.025 16.298 1.00 98.31 99 PRO A N 1
ATOM 747 C CA . PRO A 1 99 ? -19.252 0.646 16.248 1.00 98.31 99 PRO A CA 1
ATOM 748 C C . PRO A 1 99 ? -19.197 2.077 15.707 1.00 98.31 99 PRO A C 1
ATOM 750 O O . PRO A 1 99 ? -18.322 2.845 16.104 1.00 98.31 99 PRO A O 1
ATOM 753 N N . GLU A 1 100 ? -20.113 2.426 14.801 1.00 96.06 100 GLU A N 1
ATOM 754 C CA . GLU A 1 100 ? -20.207 3.748 14.147 1.00 96.06 100 GLU A CA 1
ATOM 755 C C . GLU A 1 100 ? -19.005 4.148 13.271 1.00 96.06 100 GLU A C 1
ATOM 757 O O . GLU A 1 100 ? -18.954 5.276 12.784 1.00 96.06 100 GLU A O 1
ATOM 762 N N . ALA A 1 101 ? -18.037 3.255 13.040 1.00 98.25 101 ALA A N 1
ATOM 763 C CA . ALA A 1 101 ? -16.957 3.524 12.098 1.00 98.25 101 ALA A CA 1
ATOM 764 C C . ALA A 1 101 ? -17.512 3.716 10.678 1.00 98.25 101 ALA A C 1
ATOM 766 O O . ALA A 1 101 ? -18.378 2.966 10.228 1.00 98.25 101 ALA A O 1
ATOM 767 N N . GLU A 1 102 ? -16.976 4.699 9.959 1.00 97.69 102 GLU A N 1
ATOM 768 C CA . GLU A 1 102 ? -17.257 4.918 8.534 1.00 97.69 102 GLU A CA 1
ATOM 769 C C . GLU A 1 102 ? -16.101 4.428 7.658 1.00 97.69 102 GLU A C 1
ATOM 771 O O . GLU A 1 102 ? -16.312 4.024 6.515 1.00 97.69 102 GLU A O 1
ATOM 776 N N . PHE A 1 103 ? -14.889 4.408 8.215 1.00 98.31 103 PHE A N 1
ATOM 777 C CA . PHE A 1 103 ? -13.698 3.864 7.577 1.00 98.31 103 PHE A CA 1
ATOM 778 C C . PHE A 1 103 ? -12.953 2.963 8.553 1.00 98.31 103 PHE A C 1
ATOM 780 O O . PHE A 1 103 ? -12.745 3.321 9.716 1.00 98.31 103 PHE A O 1
ATOM 787 N N . VAL A 1 104 ? -12.518 1.807 8.063 1.00 98.62 104 VAL A N 1
ATOM 788 C CA . VAL A 1 104 ? -11.630 0.899 8.790 1.00 98.62 104 VAL A CA 1
ATOM 789 C C . VAL A 1 104 ? -10.404 0.665 7.925 1.00 98.62 104 VAL A C 1
ATOM 791 O O . VAL A 1 104 ? -10.530 0.225 6.790 1.00 98.62 104 VAL A O 1
ATOM 794 N N . ILE A 1 105 ? -9.225 0.976 8.445 1.00 98.31 105 ILE A N 1
ATOM 795 C CA . ILE A 1 105 ? -7.945 0.796 7.764 1.00 98.31 105 ILE A CA 1
ATOM 796 C C . ILE A 1 105 ? -7.235 -0.398 8.398 1.00 98.31 105 ILE A C 1
ATOM 798 O O . ILE A 1 105 ? -7.107 -0.450 9.622 1.00 98.31 105 ILE A O 1
ATOM 802 N N . THR A 1 106 ? -6.758 -1.346 7.592 1.00 97.25 106 THR A N 1
ATOM 803 C CA . THR A 1 106 ? -6.014 -2.519 8.076 1.00 97.25 106 THR A CA 1
ATOM 804 C C . THR A 1 106 ? -4.576 -2.513 7.575 1.00 97.25 106 THR A C 1
ATOM 806 O O . THR A 1 106 ? -4.323 -2.468 6.374 1.00 97.25 106 THR A O 1
ATOM 809 N N . SER A 1 107 ? -3.625 -2.613 8.503 1.00 94.06 107 SER A N 1
ATOM 810 C CA . SER A 1 107 ? -2.198 -2.826 8.221 1.00 94.06 107 SER A CA 1
ATOM 811 C C . SER A 1 107 ? -1.624 -3.883 9.169 1.00 94.06 107 SER A C 1
ATOM 813 O O . SER A 1 107 ? -0.679 -3.632 9.920 1.00 94.06 107 SER A O 1
ATOM 815 N N . VAL A 1 108 ? -2.253 -5.059 9.185 1.00 93.44 108 VAL A N 1
ATOM 816 C CA . VAL A 1 108 ? -1.943 -6.160 10.106 1.00 93.44 108 VAL A CA 1
ATOM 817 C C . VAL A 1 108 ? -1.064 -7.223 9.454 1.00 93.44 108 VAL A C 1
ATOM 819 O O . VAL A 1 108 ? -1.250 -7.565 8.286 1.00 93.44 108 VAL A O 1
ATOM 822 N N . ALA A 1 109 ? -0.133 -7.768 10.235 1.00 87.00 109 ALA A N 1
ATOM 823 C CA . ALA A 1 109 ? 0.604 -8.989 9.932 1.00 87.00 109 ALA A CA 1
ATOM 824 C C . ALA A 1 109 ? 1.173 -9.568 11.237 1.00 87.00 109 ALA A C 1
ATOM 826 O O . ALA A 1 109 ? 1.700 -8.830 12.069 1.00 87.00 109 ALA A O 1
ATOM 827 N N . ILE A 1 110 ? 1.092 -10.886 11.420 1.00 88.19 110 ILE A N 1
ATOM 828 C CA . ILE A 1 110 ? 1.650 -11.567 12.598 1.00 88.19 110 ILE A CA 1
ATOM 829 C C . ILE A 1 110 ? 3.064 -12.028 12.266 1.00 88.19 110 ILE A C 1
ATOM 831 O O . ILE A 1 110 ? 3.251 -12.731 11.275 1.00 88.19 110 ILE A O 1
ATOM 835 N N . LYS A 1 111 ? 4.049 -11.649 13.095 1.00 90.00 111 LYS A N 1
ATOM 836 C CA . LYS A 1 111 ? 5.460 -12.060 12.948 1.00 90.00 111 LYS A CA 1
ATOM 837 C C . LYS A 1 111 ? 5.979 -11.929 11.506 1.00 90.00 111 LYS A C 1
ATOM 839 O O . LYS A 1 111 ? 6.681 -12.808 11.010 1.00 90.00 111 LYS A O 1
ATOM 844 N N . ARG A 1 112 ? 5.591 -10.842 10.825 1.00 89.06 112 ARG A N 1
ATOM 845 C CA . ARG A 1 112 ? 5.714 -10.682 9.367 1.00 89.06 112 ARG A CA 1
ATOM 846 C C . ARG A 1 112 ? 7.076 -11.116 8.837 1.00 89.06 112 ARG A C 1
ATOM 848 O O . ARG A 1 112 ? 7.138 -12.019 8.017 1.00 89.06 112 ARG A O 1
ATOM 855 N N . ASP A 1 113 ? 8.149 -10.501 9.324 1.00 90.50 113 ASP A N 1
ATOM 856 C CA . ASP A 1 113 ? 9.483 -10.709 8.758 1.00 90.50 113 ASP A CA 1
ATOM 857 C C . ASP A 1 113 ? 10.092 -12.062 9.159 1.00 90.50 113 ASP A C 1
ATOM 859 O O . ASP A 1 113 ? 10.784 -12.676 8.355 1.00 90.50 113 ASP A O 1
ATOM 863 N N . GLU A 1 114 ? 9.799 -12.571 10.363 1.00 92.94 114 GLU A N 1
ATOM 864 C CA . GLU A 1 114 ? 10.201 -13.923 10.795 1.00 92.94 114 GLU A CA 1
ATOM 865 C C . GLU A 1 114 ? 9.599 -14.980 9.864 1.00 92.94 114 GLU A C 1
ATOM 867 O O . GLU A 1 114 ? 10.311 -15.839 9.347 1.00 92.94 114 GLU A O 1
ATOM 872 N N . LEU A 1 115 ? 8.293 -14.892 9.605 1.00 95.50 115 LEU A N 1
ATOM 873 C CA . LEU A 1 115 ? 7.593 -15.856 8.762 1.00 95.50 115 LEU A CA 1
ATOM 874 C C . LEU A 1 115 ? 7.914 -15.662 7.280 1.00 95.50 115 LEU A C 1
ATOM 876 O O . LEU A 1 115 ? 8.033 -16.646 6.561 1.00 95.50 115 LEU A O 1
ATOM 880 N N . TRP A 1 116 ? 8.124 -14.426 6.830 1.00 95.06 116 TRP A N 1
ATOM 881 C CA . TRP A 1 116 ? 8.488 -14.150 5.443 1.00 95.06 116 TRP A CA 1
ATOM 882 C C . TRP A 1 116 ? 9.906 -14.637 5.103 1.00 95.06 116 TRP A C 1
ATOM 884 O O . TRP A 1 116 ? 10.124 -15.196 4.028 1.00 95.06 116 TRP A O 1
ATOM 894 N N . LYS A 1 117 ? 10.862 -14.552 6.044 1.00 94.75 117 LYS A N 1
ATOM 895 C CA . LYS A 1 117 ? 12.172 -15.221 5.909 1.00 94.75 117 LYS A CA 1
ATOM 896 C C . LYS A 1 117 ? 11.994 -16.717 5.633 1.00 94.75 117 LYS A C 1
ATOM 898 O O . LYS A 1 117 ? 12.630 -17.255 4.728 1.00 94.75 117 LYS A O 1
ATOM 903 N N . LEU A 1 118 ? 11.093 -17.381 6.361 1.00 95.88 118 LEU A N 1
ATOM 904 C CA . LEU A 1 118 ? 10.793 -18.804 6.167 1.00 95.88 118 LEU A CA 1
ATOM 905 C C . LEU A 1 118 ? 10.072 -19.077 4.841 1.00 95.88 118 LEU A C 1
AT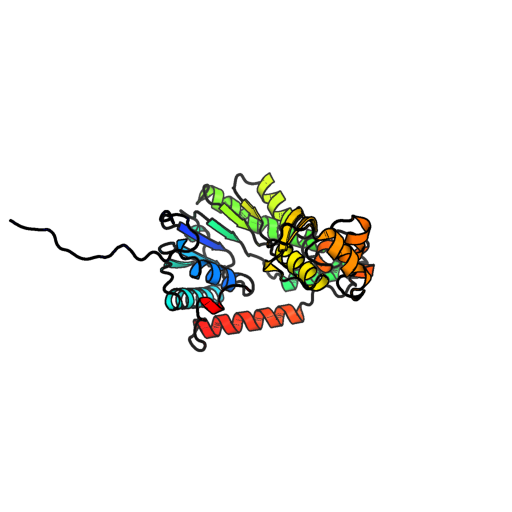OM 907 O O . LEU A 1 118 ? 10.427 -20.027 4.144 1.00 95.88 118 LEU A O 1
ATOM 911 N N . ASP A 1 119 ? 9.112 -18.232 4.465 1.00 95.94 119 ASP A N 1
ATOM 912 C CA . ASP A 1 119 ? 8.397 -18.306 3.186 1.00 95.94 119 ASP A CA 1
ATOM 913 C C . ASP A 1 119 ? 9.335 -18.205 1.979 1.00 95.94 119 ASP A C 1
ATOM 915 O O . ASP A 1 119 ? 9.015 -18.719 0.908 1.00 95.94 119 ASP A O 1
ATOM 919 N N . PHE A 1 120 ? 10.481 -17.541 2.142 1.00 95.19 120 PHE A N 1
ATOM 920 C CA . PHE A 1 120 ? 11.531 -17.461 1.136 1.00 95.19 120 PHE A CA 1
ATOM 921 C C . PHE A 1 120 ? 12.497 -18.649 1.196 1.00 95.19 120 PHE A C 1
ATOM 923 O O . PHE A 1 120 ? 12.719 -19.340 0.200 1.00 95.19 120 PHE A O 1
ATOM 930 N N . GLN A 1 121 ? 13.050 -18.924 2.376 1.00 95.19 121 GLN A N 1
ATOM 931 C CA . GLN A 1 121 ? 14.124 -19.902 2.550 1.00 95.19 121 GLN A CA 1
ATOM 932 C C . GLN A 1 121 ? 13.658 -21.351 2.388 1.00 95.19 121 GLN A C 1
ATOM 934 O O . GLN A 1 121 ? 14.411 -22.181 1.874 1.00 95.19 121 GLN A O 1
ATOM 939 N N . ILE A 1 122 ? 12.437 -21.685 2.820 1.00 96.94 122 ILE A N 1
ATOM 940 C CA . ILE A 1 122 ? 11.938 -23.064 2.765 1.00 96.94 122 ILE A CA 1
ATOM 941 C C . ILE A 1 122 ? 11.749 -23.522 1.311 1.00 96.94 122 ILE A C 1
ATOM 943 O O . ILE A 1 122 ? 12.334 -24.549 0.968 1.00 96.94 122 ILE A O 1
ATOM 947 N N . PRO A 1 123 ? 11.015 -22.809 0.429 1.00 95.88 123 PRO A N 1
ATOM 948 C CA . PRO A 1 123 ? 10.922 -23.195 -0.981 1.00 95.88 123 PRO A CA 1
ATOM 949 C C . PRO A 1 123 ? 12.295 -23.287 -1.653 1.00 95.88 123 PRO A C 1
ATOM 951 O O . PRO A 1 123 ? 12.577 -24.281 -2.328 1.00 95.88 123 PRO A O 1
ATOM 954 N N . LEU A 1 124 ? 13.176 -22.315 -1.388 1.00 95.38 124 LEU A N 1
ATOM 955 C CA . LEU A 1 124 ? 14.521 -22.276 -1.960 1.00 95.38 124 LEU A CA 1
ATOM 956 C C . LEU A 1 124 ? 15.357 -23.501 -1.561 1.00 95.38 124 LEU A C 1
ATOM 958 O O . LEU A 1 124 ? 16.008 -24.102 -2.416 1.00 95.38 124 LEU A O 1
ATOM 962 N N . LYS A 1 125 ? 15.280 -23.937 -0.296 1.00 97.06 125 LYS A N 1
ATOM 963 C CA . LYS A 1 125 ? 15.938 -25.160 0.200 1.00 97.06 125 LYS A CA 1
ATOM 964 C C . LYS A 1 125 ? 15.534 -26.415 -0.587 1.00 97.06 125 LYS A C 1
ATOM 966 O O . LYS A 1 125 ? 16.343 -27.331 -0.712 1.00 97.06 125 LYS A O 1
ATOM 971 N N . TYR A 1 126 ? 14.311 -26.464 -1.116 1.00 96.81 126 TYR A N 1
ATOM 972 C CA . TYR A 1 126 ? 13.800 -27.579 -1.922 1.00 96.81 126 TYR A CA 1
ATOM 973 C C . TYR A 1 126 ? 13.896 -27.330 -3.438 1.00 96.81 126 TYR A C 1
ATOM 975 O O . TYR A 1 126 ? 13.272 -28.040 -4.223 1.00 96.81 126 TYR A O 1
ATOM 983 N N . GLY A 1 127 ? 14.686 -26.340 -3.865 1.00 95.31 127 GLY A N 1
ATOM 984 C CA . GLY A 1 127 ? 14.939 -26.048 -5.277 1.00 95.31 127 GLY A CA 1
ATOM 985 C C . GLY A 1 127 ? 13.857 -25.211 -5.960 1.00 95.31 127 GLY A C 1
ATOM 986 O O . GLY A 1 127 ? 13.935 -24.997 -7.170 1.00 95.31 127 GLY A O 1
ATOM 987 N N . ILE A 1 128 ? 12.868 -24.708 -5.215 1.00 94.94 128 ILE A N 1
ATOM 988 C CA . ILE A 1 128 ? 11.843 -23.817 -5.757 1.00 94.94 128 ILE A CA 1
ATOM 989 C C . ILE A 1 128 ? 12.341 -22.378 -5.650 1.00 94.94 128 ILE A C 1
ATOM 991 O O . ILE A 1 128 ? 12.414 -21.797 -4.569 1.00 94.94 128 ILE A O 1
ATOM 995 N N . LYS A 1 129 ? 12.693 -21.812 -6.801 1.00 94.94 129 LYS A N 1
ATOM 996 C CA . LYS A 1 129 ? 13.211 -20.451 -6.926 1.00 94.94 129 LYS A CA 1
ATOM 997 C C . LYS A 1 129 ? 12.065 -19.444 -6.953 1.00 94.94 129 LYS A C 1
ATOM 999 O O . LYS A 1 129 ? 11.093 -19.624 -7.683 1.00 94.94 129 LYS A O 1
ATOM 1004 N N . GLN A 1 130 ? 12.203 -18.377 -6.180 1.00 93.56 130 GLN A N 1
ATOM 1005 C CA . GLN A 1 130 ? 11.281 -17.244 -6.139 1.00 93.56 130 GLN A CA 1
ATOM 1006 C C . GLN A 1 130 ? 12.080 -15.968 -5.862 1.00 93.56 130 GLN A C 1
ATOM 1008 O O . GLN A 1 130 ? 13.158 -16.050 -5.282 1.00 93.56 130 GLN A O 1
ATOM 1013 N N . VAL A 1 131 ? 11.562 -14.814 -6.284 1.00 93.75 131 VAL A N 1
ATOM 1014 C CA . VAL A 1 131 ? 12.279 -13.531 -6.181 1.00 93.75 131 VAL A CA 1
ATOM 1015 C C . VAL A 1 131 ? 12.058 -12.861 -4.826 1.00 93.75 131 VAL A C 1
ATOM 1017 O O . VAL A 1 131 ? 13.014 -12.593 -4.112 1.00 93.75 131 VAL A O 1
ATOM 1020 N N . LEU A 1 132 ? 10.797 -12.633 -4.446 1.00 92.75 132 LEU A N 1
ATOM 1021 C CA . LEU A 1 132 ? 10.445 -11.903 -3.223 1.00 92.75 132 LEU A CA 1
ATOM 1022 C C . LEU A 1 132 ? 9.565 -12.752 -2.287 1.00 92.75 132 LEU A C 1
ATOM 1024 O O . LEU A 1 132 ? 9.881 -12.921 -1.109 1.00 92.75 132 LEU A O 1
ATOM 1028 N N . GLY A 1 133 ? 8.513 -13.384 -2.816 1.00 92.81 133 GLY A N 1
ATOM 1029 C CA . GLY A 1 133 ? 7.722 -14.378 -2.080 1.00 92.81 133 GLY A CA 1
ATOM 1030 C C . GLY A 1 133 ? 6.775 -13.797 -1.029 1.00 92.81 133 GLY A C 1
ATOM 1031 O O . GLY A 1 133 ? 6.397 -14.508 -0.103 1.00 92.81 133 GLY A O 1
ATOM 1032 N N . GLU A 1 134 ? 6.405 -12.525 -1.154 1.00 93.06 134 GLU A N 1
ATOM 1033 C CA . GLU A 1 134 ? 5.403 -11.861 -0.319 1.00 93.06 134 GLU A CA 1
ATOM 1034 C C . GLU A 1 134 ? 3.990 -12.023 -0.895 1.00 93.06 134 GLU A C 1
ATOM 1036 O O . GLU A 1 134 ? 3.044 -12.319 -0.161 1.00 93.06 134 GLU A O 1
ATOM 1041 N N . ASN A 1 135 ? 3.843 -11.818 -2.208 1.00 93.56 135 ASN A N 1
ATOM 1042 C CA . ASN A 1 135 ? 2.571 -11.820 -2.928 1.00 93.56 135 ASN A CA 1
ATOM 1043 C C . ASN A 1 135 ? 2.475 -12.965 -3.933 1.00 93.56 135 ASN A C 1
ATOM 1045 O O . ASN A 1 135 ? 1.393 -13.528 -4.104 1.00 93.56 135 ASN A O 1
ATOM 1049 N N . GLY A 1 136 ? 3.578 -13.372 -4.557 1.00 92.50 136 GLY A N 1
ATOM 1050 C CA . GLY A 1 136 ? 3.601 -14.470 -5.528 1.00 92.50 136 GLY A CA 1
ATOM 1051 C C . GLY A 1 136 ? 4.344 -15.714 -5.041 1.00 92.50 136 GLY A C 1
ATOM 1052 O O . GLY A 1 136 ? 4.890 -15.759 -3.938 1.00 92.50 136 GLY A O 1
ATOM 1053 N N . GLY A 1 137 ? 4.318 -16.759 -5.868 1.00 93.06 137 GLY A N 1
ATOM 1054 C CA . GLY A 1 137 ? 4.982 -18.034 -5.587 1.00 93.06 137 GLY A CA 1
ATOM 1055 C C . GLY A 1 137 ? 4.484 -18.790 -4.337 1.00 93.06 137 GLY A C 1
ATOM 1056 O O . GLY A 1 137 ? 3.451 -18.442 -3.750 1.00 93.06 137 GLY A O 1
ATOM 1057 N N . PRO A 1 138 ? 5.209 -19.851 -3.930 1.00 94.69 138 PRO A N 1
ATOM 1058 C CA . PRO A 1 138 ? 4.919 -20.620 -2.717 1.00 94.69 138 PRO A CA 1
ATOM 1059 C C . PRO A 1 138 ? 4.980 -19.787 -1.433 1.00 94.69 138 PRO A C 1
ATOM 1061 O O . PRO A 1 138 ? 4.158 -19.994 -0.539 1.00 94.69 138 PRO A O 1
ATOM 1064 N N . GLY A 1 139 ? 5.911 -18.830 -1.348 1.00 95.31 139 GLY A N 1
ATOM 1065 C CA . GLY A 1 139 ? 5.982 -17.911 -0.212 1.00 95.31 139 GLY A CA 1
ATOM 1066 C C . GLY A 1 139 ? 4.706 -17.082 -0.058 1.00 95.31 139 GLY A C 1
ATOM 1067 O O . GLY A 1 139 ? 4.068 -17.101 0.996 1.00 95.31 139 GLY A O 1
ATOM 1068 N N . GLY A 1 140 ? 4.234 -16.479 -1.153 1.00 95.25 140 GLY A N 1
ATOM 1069 C CA . GLY A 1 140 ? 2.987 -15.722 -1.154 1.00 95.25 140 GLY A CA 1
ATOM 1070 C C . GLY A 1 140 ? 1.757 -16.581 -0.844 1.00 95.25 140 GLY A C 1
ATOM 1071 O O . GLY A 1 140 ? 0.789 -16.072 -0.273 1.00 95.25 140 GLY A O 1
ATOM 1072 N N . LEU A 1 141 ? 1.754 -17.872 -1.204 1.00 95.88 141 LEU A N 1
ATOM 1073 C CA . LEU A 1 141 ? 0.684 -18.799 -0.815 1.00 95.88 141 LEU A CA 1
ATOM 1074 C C . LEU A 1 141 ? 0.662 -18.994 0.705 1.00 95.88 141 LEU A C 1
ATOM 1076 O O . LEU A 1 141 ? -0.388 -18.832 1.325 1.00 95.88 141 LEU A O 1
ATOM 1080 N N . SER A 1 142 ? 1.813 -19.296 1.306 1.00 96.25 142 SER A N 1
ATOM 1081 C CA . SER A 1 142 ? 1.948 -19.436 2.760 1.00 96.25 142 SER A CA 1
ATOM 1082 C C . SER A 1 142 ? 1.532 -18.153 3.487 1.00 96.25 142 SER A C 1
ATOM 1084 O O . SER A 1 142 ? 0.781 -18.207 4.462 1.00 96.25 142 SER A O 1
ATOM 1086 N N . HIS A 1 143 ? 1.932 -16.991 2.966 1.00 96.38 143 HIS A N 1
ATOM 1087 C CA . HIS A 1 143 ? 1.527 -15.686 3.481 1.00 96.38 143 HIS A CA 1
ATOM 1088 C C . HIS A 1 143 ? 0.010 -15.461 3.393 1.00 96.38 143 HIS A C 1
ATOM 1090 O O . HIS A 1 143 ? -0.610 -15.037 4.371 1.00 96.38 143 HIS A O 1
ATOM 1096 N N . ALA A 1 144 ? -0.611 -15.820 2.265 1.00 96.69 144 ALA A N 1
ATOM 1097 C CA . ALA A 1 144 ? -2.058 -15.733 2.077 1.00 96.69 144 ALA A CA 1
ATOM 1098 C C . ALA A 1 144 ? -2.823 -16.592 3.089 1.00 96.69 144 ALA A C 1
ATOM 1100 O O . ALA A 1 144 ? -3.763 -16.107 3.715 1.00 96.69 144 ALA A O 1
ATOM 1101 N N . LEU A 1 145 ? -2.399 -17.844 3.287 1.00 96.44 145 LEU A N 1
ATOM 1102 C CA . LEU A 1 145 ? -3.045 -18.775 4.216 1.00 96.44 145 LEU A CA 1
ATOM 1103 C C . LEU A 1 145 ? -3.027 -18.276 5.666 1.00 96.44 145 LEU A C 1
ATOM 1105 O O . LEU A 1 145 ? -3.933 -18.601 6.428 1.00 96.44 145 LEU A O 1
ATOM 1109 N N . ARG A 1 146 ? -2.029 -17.471 6.047 1.00 95.94 146 ARG A N 1
ATOM 1110 C CA . ARG A 1 146 ? -1.952 -16.873 7.387 1.00 95.94 146 ARG A CA 1
ATOM 1111 C C . ARG A 1 146 ? -2.765 -15.589 7.517 1.00 95.94 146 ARG A C 1
ATOM 1113 O O . ARG A 1 146 ? -3.406 -15.394 8.545 1.00 95.94 146 ARG A O 1
ATOM 1120 N N . ASN A 1 147 ? -2.760 -14.729 6.498 1.00 96.50 147 ASN A N 1
ATOM 1121 C CA . ASN A 1 147 ? -3.363 -13.397 6.613 1.00 96.50 147 ASN A CA 1
ATOM 1122 C C . ASN A 1 147 ? -4.837 -13.340 6.205 1.00 96.50 147 ASN A C 1
ATOM 1124 O O . ASN A 1 147 ? -5.577 -12.537 6.770 1.00 96.50 147 ASN A O 1
ATOM 1128 N N . ILE A 1 148 ? -5.291 -14.187 5.274 1.00 97.94 148 ILE A N 1
ATOM 1129 C CA . ILE A 1 148 ? -6.702 -14.213 4.859 1.00 97.94 148 ILE A CA 1
ATOM 1130 C C . ILE A 1 148 ? -7.639 -14.455 6.056 1.00 97.94 148 ILE A C 1
ATOM 1132 O O . ILE A 1 148 ? -8.569 -13.665 6.207 1.00 97.94 148 ILE A O 1
ATOM 1136 N N . PRO A 1 149 ? -7.409 -15.449 6.941 1.00 97.75 149 PRO A N 1
ATOM 1137 C CA . PRO A 1 149 ? -8.275 -15.656 8.104 1.00 97.75 149 PRO A CA 1
ATOM 1138 C C . PRO A 1 149 ? -8.361 -14.427 9.017 1.00 97.75 149 PRO A C 1
ATOM 1140 O O . PRO A 1 149 ? -9.448 -14.054 9.438 1.00 97.75 149 PRO A O 1
ATOM 1143 N N . ILE A 1 150 ? -7.236 -13.742 9.254 1.00 97.00 150 ILE A N 1
ATOM 1144 C CA . ILE A 1 150 ? -7.181 -12.542 10.104 1.00 97.00 150 ILE A CA 1
ATOM 1145 C C . ILE A 1 150 ? -8.041 -11.419 9.514 1.00 97.00 150 ILE A C 1
ATOM 1147 O O . ILE A 1 150 ? -8.799 -10.767 10.232 1.00 97.00 150 ILE A O 1
ATOM 1151 N N . ILE A 1 151 ? -7.923 -11.181 8.205 1.00 98.19 151 ILE A N 1
ATOM 1152 C CA . ILE A 1 151 ? -8.698 -10.138 7.529 1.00 98.19 151 ILE A CA 1
ATOM 1153 C C . ILE A 1 151 ? -10.183 -10.506 7.465 1.00 98.19 151 ILE A C 1
ATOM 1155 O O . ILE A 1 151 ? -11.020 -9.634 7.689 1.00 98.19 151 ILE A O 1
ATOM 1159 N N . LEU A 1 152 ? -10.526 -11.774 7.221 1.00 98.50 152 LEU A N 1
ATOM 1160 C CA . LEU A 1 152 ? -11.920 -12.226 7.235 1.00 98.50 152 LEU A CA 1
ATOM 1161 C C . LEU A 1 152 ? -12.549 -12.107 8.630 1.00 98.50 152 LEU A C 1
ATOM 1163 O O . LEU A 1 152 ? -13.685 -11.659 8.734 1.00 98.50 152 LEU A O 1
ATOM 1167 N N . ASP A 1 153 ? -11.812 -12.400 9.703 1.00 98.25 153 ASP A N 1
ATOM 1168 C CA . ASP A 1 153 ? -12.295 -12.188 11.074 1.00 98.25 153 ASP A CA 1
ATOM 1169 C C . ASP A 1 153 ? -12.610 -10.709 11.351 1.00 98.25 153 ASP A C 1
ATOM 1171 O O . ASP A 1 153 ? -13.631 -10.388 11.965 1.00 98.25 153 ASP A O 1
ATOM 1175 N N . ILE A 1 154 ? -11.756 -9.791 10.881 1.00 98.44 154 ILE A N 1
ATOM 1176 C CA . ILE A 1 154 ? -12.008 -8.344 10.963 1.00 98.44 154 ILE A CA 1
ATOM 1177 C C . ILE A 1 154 ? -13.240 -7.976 10.132 1.00 98.44 154 ILE A C 1
ATOM 1179 O O . ILE A 1 154 ? -14.109 -7.250 10.614 1.00 98.44 154 ILE A O 1
ATOM 1183 N N . ALA A 1 155 ? -13.337 -8.491 8.908 1.00 98.50 155 ALA A N 1
ATOM 1184 C CA . ALA A 1 155 ? -14.443 -8.208 8.009 1.00 98.50 155 ALA A CA 1
ATOM 1185 C C . ALA A 1 155 ? -15.790 -8.675 8.587 1.00 98.50 155 ALA A C 1
ATOM 1187 O O . ALA A 1 155 ? -16.753 -7.915 8.605 1.00 98.50 155 ALA A O 1
ATOM 1188 N N . HIS A 1 156 ? -15.857 -9.877 9.156 1.00 98.62 156 HIS A N 1
ATOM 1189 C CA . HIS A 1 156 ? -17.076 -10.384 9.786 1.00 98.62 156 HIS A CA 1
ATOM 1190 C C . HIS A 1 156 ? -17.466 -9.617 11.055 1.00 98.62 156 HIS A C 1
ATOM 1192 O O . HIS A 1 156 ? -18.652 -9.528 11.383 1.00 98.62 156 HIS A O 1
ATOM 1198 N N . ASP A 1 157 ? -16.500 -9.052 11.783 1.00 98.62 157 ASP A N 1
ATOM 1199 C CA . ASP A 1 157 ? -16.799 -8.116 12.868 1.00 98.62 157 ASP A CA 1
ATOM 1200 C C . ASP A 1 157 ? -17.353 -6.788 12.315 1.00 98.62 157 ASP A C 1
ATOM 1202 O O . ASP A 1 157 ? -18.317 -6.256 12.868 1.00 98.62 157 ASP A O 1
ATOM 1206 N N . MET A 1 158 ? -16.815 -6.279 11.199 1.00 98.69 158 MET A N 1
ATOM 1207 C CA . MET A 1 158 ? -17.330 -5.079 10.524 1.00 98.69 158 MET A CA 1
ATOM 1208 C C . MET A 1 158 ? -18.756 -5.269 9.996 1.00 98.69 158 MET A C 1
ATOM 1210 O O . MET A 1 158 ? -19.594 -4.403 10.218 1.00 98.69 158 MET A O 1
ATOM 1214 N N . GLU A 1 159 ? -19.077 -6.406 9.372 1.00 98.44 159 GLU A N 1
ATOM 1215 C CA . GLU A 1 159 ? -20.438 -6.709 8.888 1.00 98.44 159 GLU A CA 1
ATOM 1216 C C . GLU A 1 159 ? -21.485 -6.635 10.010 1.00 98.44 159 GLU A C 1
ATOM 1218 O O . GLU A 1 159 ? -22.634 -6.265 9.775 1.00 98.44 159 GLU A O 1
ATOM 1223 N N . LYS A 1 160 ? -21.087 -6.957 11.246 1.00 98.25 160 LYS A N 1
ATOM 1224 C CA . LYS A 1 160 ? -21.966 -6.924 12.421 1.00 98.25 160 LYS A CA 1
ATOM 1225 C C . LYS A 1 160 ? -22.021 -5.549 13.080 1.00 98.25 160 LYS A C 1
ATOM 1227 O O . LYS A 1 160 ? -23.084 -5.139 13.534 1.00 98.25 160 LYS A O 1
ATOM 1232 N N . LEU A 1 161 ? -20.879 -4.872 13.196 1.00 98.56 161 LEU A N 1
ATOM 1233 C CA . LEU A 1 161 ? -20.721 -3.696 14.062 1.00 98.56 161 LEU A CA 1
ATOM 1234 C C . LEU A 1 161 ? -20.735 -2.366 13.300 1.00 98.56 161 LEU A C 1
ATOM 1236 O O . LEU A 1 161 ? -21.105 -1.339 13.868 1.00 98.56 161 LEU A O 1
ATOM 1240 N N . CYS A 1 162 ? -20.343 -2.370 12.029 1.00 98.19 162 CYS A N 1
ATOM 1241 C CA . CYS A 1 162 ? -20.308 -1.194 11.164 1.00 98.19 162 CYS A CA 1
ATOM 1242 C C . CYS A 1 162 ? -20.470 -1.567 9.673 1.00 98.19 162 CYS A C 1
ATOM 1244 O O . CYS A 1 162 ? -19.612 -1.236 8.856 1.00 98.19 162 CYS A O 1
ATOM 1246 N N . PRO A 1 163 ? -21.588 -2.204 9.267 1.00 97.38 163 PRO A N 1
ATOM 1247 C CA . PRO A 1 163 ? -21.775 -2.716 7.899 1.00 97.38 163 PRO A CA 1
ATOM 1248 C C . PRO A 1 163 ? -21.709 -1.644 6.799 1.00 97.38 163 PRO A C 1
ATOM 1250 O O . PRO A 1 163 ? -21.502 -1.960 5.630 1.00 97.38 163 PRO A O 1
ATOM 1253 N N . GLY A 1 164 ? -21.899 -0.369 7.153 1.00 96.25 164 GLY A N 1
ATOM 1254 C CA . GLY A 1 164 ? -21.771 0.757 6.230 1.00 96.25 164 GLY A CA 1
ATOM 1255 C C . GLY A 1 164 ? -20.333 1.234 5.999 1.00 96.25 164 GLY A C 1
ATOM 1256 O O . GLY A 1 164 ? -20.120 2.029 5.082 1.00 96.25 164 GLY A O 1
ATOM 1257 N N . ALA A 1 165 ? -19.361 0.784 6.796 1.00 98.12 165 ALA A N 1
ATOM 1258 C CA . ALA A 1 165 ? -17.982 1.250 6.719 1.00 98.12 165 ALA A CA 1
ATOM 1259 C C . ALA A 1 165 ? -17.285 0.803 5.425 1.00 98.12 165 ALA A C 1
ATOM 1261 O O . ALA A 1 165 ? -17.566 -0.268 4.886 1.00 98.12 165 ALA A O 1
ATOM 1262 N N . LEU A 1 166 ? -16.345 1.616 4.939 1.00 98.62 166 LEU A N 1
ATOM 1263 C CA . LEU A 1 166 ? -15.412 1.223 3.887 1.00 98.62 166 LEU A CA 1
ATOM 1264 C C . LEU A 1 166 ? -14.152 0.614 4.513 1.00 98.62 166 LEU A C 1
ATOM 1266 O O . LEU A 1 166 ? -13.484 1.263 5.321 1.00 98.62 166 LEU A O 1
ATOM 1270 N N . LEU A 1 167 ? -13.808 -0.610 4.112 1.00 98.75 167 LEU A N 1
ATOM 1271 C CA . LEU A 1 167 ? -12.530 -1.230 4.458 1.00 98.75 167 LEU A CA 1
ATOM 1272 C C . LEU A 1 167 ? -11.427 -0.745 3.503 1.00 98.75 167 LEU A C 1
ATOM 1274 O O . LEU A 1 167 ? -11.536 -0.909 2.291 1.00 98.75 167 LEU A O 1
ATOM 1278 N N . LEU A 1 168 ? -10.352 -0.184 4.046 1.00 98.25 168 LEU A N 1
ATOM 1279 C CA . LEU A 1 168 ? -9.146 0.224 3.328 1.00 98.25 168 LEU A CA 1
ATOM 1280 C C . LEU A 1 168 ? -7.996 -0.711 3.726 1.00 98.25 168 LEU A C 1
ATOM 1282 O O . LEU A 1 168 ? -7.426 -0.582 4.810 1.00 98.25 168 LEU A O 1
ATOM 1286 N N . ASN A 1 169 ? -7.669 -1.679 2.871 1.00 97.56 169 ASN A N 1
ATOM 1287 C CA . ASN A 1 169 ? -6.708 -2.730 3.198 1.00 97.56 169 ASN A CA 1
ATOM 1288 C C . ASN A 1 169 ? -5.307 -2.442 2.643 1.00 97.56 169 ASN A C 1
ATOM 1290 O O . ASN A 1 169 ? -5.125 -2.403 1.430 1.00 97.56 169 ASN A O 1
ATOM 1294 N N . PHE A 1 170 ? -4.318 -2.344 3.534 1.00 94.94 170 PHE A N 1
ATOM 1295 C CA . PHE A 1 170 ? -2.884 -2.314 3.209 1.00 94.94 170 PHE A CA 1
ATOM 1296 C C . PHE A 1 170 ? -2.174 -3.648 3.490 1.00 94.94 170 PHE A C 1
ATOM 1298 O O . PHE A 1 170 ? -0.984 -3.785 3.208 1.00 94.94 170 PHE A O 1
ATOM 1305 N N . SER A 1 171 ? -2.856 -4.635 4.081 1.00 95.06 171 SER A N 1
ATOM 1306 C CA . SER A 1 171 ? -2.248 -5.939 4.353 1.00 95.06 171 SER A CA 1
ATOM 1307 C C . SER A 1 171 ? -2.041 -6.737 3.068 1.00 95.06 171 SER A C 1
ATOM 1309 O O . SER A 1 171 ? -2.951 -6.870 2.248 1.00 95.06 171 SER A O 1
ATOM 1311 N N . ASN A 1 172 ? -0.854 -7.329 2.945 1.00 95.19 172 ASN A N 1
ATOM 1312 C CA . ASN A 1 172 ? -0.507 -8.267 1.885 1.00 95.19 172 ASN A CA 1
ATOM 1313 C C . ASN A 1 172 ? -0.865 -9.714 2.268 1.00 95.19 172 ASN A C 1
ATOM 1315 O O . ASN A 1 172 ? -0.964 -10.020 3.458 1.00 95.19 172 ASN A O 1
ATOM 1319 N N . PRO A 1 173 ? -1.035 -10.632 1.302 1.00 95.88 173 PRO A N 1
ATOM 1320 C CA . PRO A 1 173 ? -0.978 -10.405 -0.142 1.00 95.88 173 PRO A CA 1
ATOM 1321 C C . PRO A 1 173 ? -2.275 -9.792 -0.684 1.00 95.88 173 PRO A C 1
ATOM 1323 O O . PRO A 1 173 ? -3.317 -10.453 -0.694 1.00 95.88 173 PRO A O 1
ATOM 1326 N N . GLU A 1 174 ? -2.204 -8.538 -1.140 1.00 95.62 174 GLU A N 1
ATOM 1327 C CA . GLU A 1 174 ? -3.379 -7.679 -1.353 1.00 95.62 174 GLU A CA 1
ATOM 1328 C C . GLU A 1 174 ? -4.372 -8.311 -2.337 1.00 95.62 174 GLU A C 1
ATOM 1330 O O . GLU A 1 174 ? -5.500 -8.593 -1.944 1.00 95.62 174 GLU A O 1
ATOM 1335 N N . SER A 1 175 ? -3.935 -8.680 -3.549 1.00 94.94 175 SER A N 1
ATOM 1336 C CA . SER A 1 175 ? -4.814 -9.276 -4.569 1.00 94.94 175 SER A CA 1
ATOM 1337 C C . SER A 1 175 ? -5.572 -10.513 -4.063 1.00 94.94 175 SER A C 1
ATOM 1339 O O . SER A 1 175 ? -6.730 -10.737 -4.418 1.00 94.94 175 SER A O 1
ATOM 1341 N N . ARG A 1 176 ? -4.934 -11.351 -3.230 1.00 96.69 176 ARG A N 1
ATOM 1342 C CA . ARG A 1 176 ? -5.564 -12.564 -2.677 1.00 96.69 176 ARG A CA 1
ATOM 1343 C C . ARG A 1 176 ? -6.496 -12.245 -1.514 1.00 96.69 176 ARG A C 1
ATOM 1345 O O . ARG A 1 176 ? -7.535 -12.891 -1.392 1.00 96.69 176 ARG A O 1
ATOM 1352 N N . ILE A 1 177 ? -6.149 -11.260 -0.688 1.00 97.81 177 ILE A N 1
ATOM 1353 C CA . ILE A 1 177 ? -7.033 -10.742 0.358 1.00 97.81 177 ILE A CA 1
ATOM 1354 C C . ILE A 1 177 ? -8.277 -10.112 -0.277 1.00 97.81 177 ILE A C 1
ATOM 1356 O O . ILE A 1 177 ? -9.386 -10.458 0.120 1.00 97.81 177 ILE A O 1
ATOM 1360 N N . GLY A 1 178 ? -8.124 -9.284 -1.312 1.00 97.75 178 GLY A N 1
ATOM 1361 C CA . GLY A 1 178 ? -9.242 -8.716 -2.066 1.00 97.75 178 GLY A CA 1
ATOM 1362 C C . GLY A 1 178 ? -10.117 -9.791 -2.716 1.00 97.75 178 GLY A C 1
ATOM 1363 O O . GLY A 1 178 ? -11.347 -9.735 -2.643 1.00 97.75 178 GLY A O 1
ATOM 1364 N N . LEU A 1 179 ? -9.510 -10.846 -3.271 1.00 97.56 179 LEU A N 1
ATOM 1365 C CA . LEU A 1 179 ? -10.263 -11.997 -3.775 1.00 97.56 179 LEU A CA 1
ATOM 1366 C C . LEU A 1 179 ? -11.046 -12.713 -2.662 1.00 97.56 179 LEU A C 1
ATOM 1368 O O . LEU A 1 179 ? -12.187 -13.108 -2.886 1.00 97.56 179 LEU A O 1
ATOM 1372 N N . ALA A 1 180 ? -10.471 -12.880 -1.470 1.00 98.38 180 ALA A N 1
ATOM 1373 C CA . ALA A 1 180 ? -11.168 -13.497 -0.345 1.00 98.38 180 ALA A CA 1
ATOM 1374 C C . ALA A 1 180 ? -12.326 -12.615 0.151 1.00 98.38 180 ALA A C 1
ATOM 1376 O O . ALA A 1 180 ? -13.449 -13.100 0.272 1.00 98.38 180 ALA A O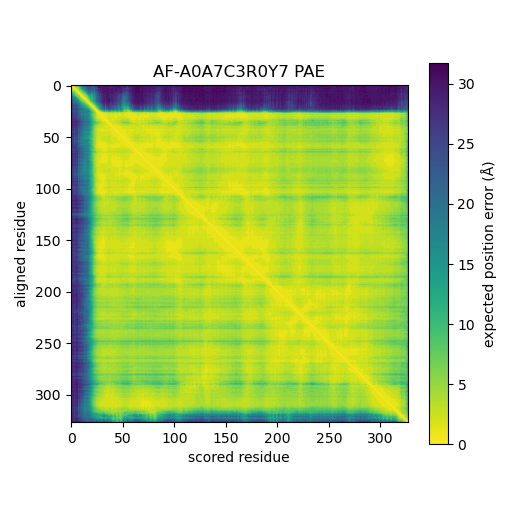 1
ATOM 1377 N N . LEU A 1 181 ? -12.083 -11.319 0.358 1.00 98.50 181 LEU A N 1
ATOM 1378 C CA . LEU A 1 181 ? -13.105 -10.351 0.766 1.00 98.50 181 LEU A CA 1
ATOM 1379 C C . LEU A 1 181 ? -14.286 -10.337 -0.211 1.00 98.50 181 LEU A C 1
ATOM 1381 O O . LEU A 1 181 ? -15.429 -10.444 0.225 1.00 98.50 181 LEU A O 1
ATOM 1385 N N . SER A 1 182 ? -14.023 -10.293 -1.522 1.00 98.06 182 SER A N 1
ATOM 1386 C CA . SER A 1 182 ? -15.086 -10.289 -2.542 1.00 98.06 182 SER A CA 1
ATOM 1387 C C . SER A 1 182 ? -15.909 -11.580 -2.603 1.00 98.06 182 SER A C 1
ATOM 1389 O O . SER A 1 182 ? -17.057 -11.550 -3.037 1.00 98.06 182 SER A O 1
ATOM 1391 N N . ARG A 1 183 ? -15.339 -12.720 -2.194 1.00 98.38 183 ARG A N 1
ATOM 1392 C CA . ARG A 1 183 ? -16.015 -14.027 -2.224 1.00 98.38 183 ARG A CA 1
ATOM 1393 C C . ARG A 1 183 ? -16.766 -14.363 -0.945 1.00 98.38 183 ARG A C 1
ATOM 1395 O O . ARG A 1 183 ? -17.755 -15.087 -1.011 1.00 98.38 183 ARG A O 1
ATOM 1402 N N . TYR A 1 184 ? -16.265 -13.908 0.199 1.00 98.31 184 TYR A N 1
ATOM 1403 C CA . TYR A 1 184 ? -16.706 -14.384 1.511 1.00 98.31 184 TYR A CA 1
ATOM 1404 C C . TYR A 1 184 ? -17.348 -13.297 2.376 1.00 98.31 184 TYR A C 1
ATOM 1406 O O . TYR A 1 184 ? -17.744 -13.591 3.499 1.00 98.31 184 TYR A O 1
ATOM 1414 N N . THR A 1 185 ? -17.469 -12.063 1.878 1.00 98.06 185 THR A N 1
ATOM 1415 C CA . THR A 1 185 ? -18.067 -10.942 2.620 1.00 98.06 185 THR A CA 1
ATOM 1416 C C . THR A 1 185 ? -18.948 -10.086 1.709 1.00 98.06 185 THR A C 1
ATOM 1418 O O . THR A 1 185 ? -18.769 -10.075 0.491 1.00 98.06 185 THR A O 1
ATOM 1421 N N . GLY A 1 186 ? -19.888 -9.346 2.298 1.00 95.94 186 GLY A N 1
ATOM 1422 C CA . GLY A 1 186 ? -20.682 -8.313 1.623 1.00 95.94 186 GLY A CA 1
ATOM 1423 C C . GLY A 1 186 ? -20.125 -6.893 1.780 1.00 95.94 186 GLY A C 1
ATOM 1424 O O . GLY A 1 186 ? -20.817 -5.928 1.451 1.00 95.94 186 GLY A O 1
ATOM 1425 N N . LEU A 1 187 ? -18.913 -6.737 2.325 1.00 96.19 187 LEU A N 1
ATOM 1426 C CA . LEU A 1 187 ? -18.341 -5.426 2.622 1.00 96.19 187 LEU A CA 1
ATOM 1427 C C . LEU A 1 187 ? -17.941 -4.655 1.366 1.00 96.19 187 LEU A C 1
ATOM 1429 O O . LEU A 1 187 ? -17.465 -5.207 0.374 1.00 96.19 187 LEU A O 1
ATOM 1433 N N . ARG A 1 188 ? -18.015 -3.327 1.473 1.00 98.00 188 ARG A N 1
ATOM 1434 C CA . ARG A 1 188 ? -17.298 -2.435 0.561 1.00 98.00 188 ARG A CA 1
ATOM 1435 C C . ARG A 1 188 ? -15.842 -2.370 1.001 1.00 98.00 188 ARG A C 1
ATOM 1437 O O . ARG A 1 188 ? -15.566 -2.046 2.158 1.00 98.00 188 ARG A O 1
ATOM 1444 N N . PHE A 1 189 ? -14.919 -2.629 0.082 1.00 98.44 189 PHE A N 1
ATOM 1445 C CA . PHE A 1 189 ? -13.492 -2.548 0.366 1.00 98.44 189 PHE A CA 1
ATOM 1446 C C . PHE A 1 189 ? -12.699 -1.968 -0.807 1.00 98.44 189 PHE A C 1
ATOM 1448 O O . PHE A 1 189 ? -13.126 -2.035 -1.959 1.00 98.44 189 PHE A O 1
ATOM 1455 N N . VAL A 1 190 ? -11.532 -1.414 -0.490 1.00 98.06 190 VAL A N 1
ATOM 1456 C CA . VAL A 1 190 ? -10.492 -1.010 -1.437 1.00 98.06 190 VAL A CA 1
ATOM 1457 C C . VAL A 1 190 ? -9.157 -1.537 -0.925 1.00 98.06 190 VAL A C 1
ATOM 1459 O O . VAL A 1 190 ? -8.802 -1.333 0.237 1.00 98.06 190 VAL A O 1
ATOM 1462 N N . GLY A 1 191 ? -8.419 -2.214 -1.798 1.00 96.81 191 GLY A N 1
ATOM 1463 C CA . GLY A 1 191 ? -7.025 -2.565 -1.569 1.00 96.81 191 GLY A CA 1
ATOM 1464 C C . GLY A 1 191 ? -6.094 -1.428 -1.961 1.00 96.81 191 GLY A C 1
ATOM 1465 O O . GLY A 1 191 ? -6.284 -0.801 -3.003 1.00 96.81 191 GLY A O 1
ATOM 1466 N N . LEU A 1 192 ? -5.102 -1.142 -1.123 1.00 94.69 192 LEU A N 1
ATOM 1467 C CA . LEU A 1 192 ? -4.185 -0.024 -1.303 1.00 94.69 192 LEU A CA 1
ATOM 1468 C C . LEU A 1 192 ? -2.736 -0.508 -1.283 1.00 94.69 192 LEU A C 1
ATOM 1470 O O . LEU A 1 192 ? -2.309 -1.235 -0.390 1.00 94.69 192 LEU A O 1
ATOM 1474 N N . CYS A 1 193 ? -1.958 -0.039 -2.256 1.00 93.31 193 CYS A N 1
ATOM 1475 C CA . CYS A 1 193 ? -0.529 -0.298 -2.372 1.00 93.31 193 CYS A CA 1
ATOM 1476 C C . CYS A 1 193 ? 0.177 0.934 -2.946 1.00 93.31 193 CYS A C 1
ATOM 1478 O O . CYS A 1 193 ? -0.418 1.738 -3.660 1.00 93.31 193 CYS A O 1
ATOM 1480 N N . HIS A 1 194 ? 1.459 1.098 -2.631 1.00 90.38 194 HIS A N 1
ATOM 1481 C CA . HIS A 1 194 ? 2.277 2.226 -3.090 1.00 90.38 194 HIS A CA 1
ATOM 1482 C C . HIS A 1 194 ? 2.920 1.971 -4.464 1.00 90.38 194 HIS A C 1
ATOM 1484 O O . HIS A 1 194 ? 3.698 2.789 -4.954 1.00 90.38 194 HIS A O 1
ATOM 1490 N N . GLY A 1 195 ? 2.602 0.839 -5.100 1.00 90.75 195 GLY A N 1
ATOM 1491 C CA . GLY A 1 195 ? 3.305 0.371 -6.288 1.00 90.75 195 GLY A CA 1
ATOM 1492 C C . GLY A 1 195 ? 3.228 1.303 -7.502 1.00 90.75 195 GLY A C 1
ATOM 1493 O O . GLY A 1 195 ? 4.153 1.323 -8.310 1.00 90.75 195 GLY A O 1
ATOM 1494 N N . ILE A 1 196 ? 2.169 2.106 -7.640 1.00 92.56 196 ILE A N 1
ATOM 1495 C CA . ILE A 1 196 ? 2.081 3.087 -8.733 1.00 92.56 196 ILE A CA 1
ATOM 1496 C C . ILE A 1 196 ? 3.098 4.226 -8.560 1.00 92.56 196 ILE A C 1
ATOM 1498 O O . ILE A 1 196 ? 3.755 4.614 -9.522 1.00 92.56 196 ILE A O 1
ATOM 1502 N N . SER A 1 197 ? 3.306 4.698 -7.325 1.00 92.50 197 SER A N 1
ATOM 1503 C CA . SER A 1 197 ? 4.297 5.732 -7.006 1.00 92.50 197 SER A CA 1
ATOM 1504 C C . SER A 1 197 ? 5.723 5.241 -7.256 1.00 92.50 197 SER A C 1
ATOM 1506 O O . SER A 1 197 ? 6.556 6.004 -7.734 1.00 92.50 197 SER A O 1
ATOM 1508 N N . MET A 1 198 ? 5.996 3.957 -7.000 1.00 94.75 198 MET A N 1
ATOM 1509 C CA . MET A 1 198 ? 7.275 3.331 -7.361 1.00 94.75 198 MET A CA 1
ATOM 1510 C C . MET A 1 198 ? 7.491 3.320 -8.880 1.00 94.75 198 MET A C 1
ATOM 1512 O O . MET A 1 198 ? 8.585 3.641 -9.341 1.00 94.75 198 MET A O 1
ATOM 1516 N N . GLY A 1 199 ? 6.436 3.036 -9.651 1.00 95.88 199 GLY A N 1
ATOM 1517 C CA . GLY A 1 199 ? 6.461 3.133 -11.110 1.00 95.88 199 GLY A CA 1
ATOM 1518 C C . GLY A 1 199 ? 6.765 4.551 -11.603 1.00 95.88 199 GLY A C 1
ATOM 1519 O O . GLY A 1 199 ? 7.652 4.733 -12.432 1.00 95.88 199 GLY A O 1
ATOM 1520 N N . TYR A 1 200 ? 6.107 5.574 -11.046 1.00 97.00 200 TYR A N 1
ATOM 1521 C CA . TYR A 1 200 ? 6.433 6.968 -11.371 1.00 97.00 200 TYR A CA 1
ATOM 1522 C C . TYR A 1 200 ? 7.875 7.324 -11.010 1.00 97.00 200 TYR A C 1
ATOM 1524 O O . TYR A 1 200 ? 8.562 7.949 -11.812 1.00 97.00 200 TYR A O 1
ATOM 1532 N N . ALA A 1 201 ? 8.374 6.884 -9.853 1.00 96.50 201 ALA A N 1
ATOM 1533 C CA . ALA A 1 201 ? 9.758 7.123 -9.456 1.00 96.50 201 ALA A CA 1
ATOM 1534 C C . ALA A 1 201 ? 10.767 6.469 -10.420 1.00 96.50 201 ALA A C 1
ATOM 1536 O O . ALA A 1 201 ? 11.791 7.079 -10.740 1.00 96.50 201 ALA A O 1
ATOM 1537 N N . SER A 1 202 ? 10.494 5.257 -10.921 1.00 96.31 202 SER A N 1
ATOM 1538 C CA . SER A 1 202 ? 11.388 4.600 -11.882 1.00 96.31 202 SER A CA 1
ATOM 1539 C C . SER A 1 202 ? 11.351 5.276 -13.259 1.00 96.31 202 SER A C 1
ATOM 1541 O O . SER A 1 202 ? 12.406 5.500 -13.852 1.00 96.31 202 SER A O 1
ATOM 1543 N N . ILE A 1 203 ? 10.169 5.676 -13.739 1.00 97.50 203 ILE A N 1
ATOM 1544 C CA . ILE A 1 203 ? 9.988 6.412 -15.002 1.00 97.50 203 ILE A CA 1
ATOM 1545 C C . ILE A 1 203 ? 10.659 7.788 -14.918 1.00 97.50 203 ILE A C 1
ATOM 1547 O O . ILE A 1 203 ? 11.384 8.177 -15.836 1.00 97.50 203 ILE A O 1
ATOM 1551 N N . ALA A 1 204 ? 10.486 8.505 -13.808 1.00 97.44 204 ALA A N 1
ATOM 1552 C CA . ALA A 1 204 ? 11.163 9.770 -13.537 1.00 97.44 204 ALA A CA 1
ATOM 1553 C C . ALA A 1 204 ? 12.685 9.602 -13.597 1.00 97.44 204 ALA A C 1
ATOM 1555 O O . ALA A 1 204 ? 13.383 10.358 -14.270 1.00 97.44 204 ALA A O 1
ATOM 1556 N N . ARG A 1 205 ? 13.208 8.544 -12.969 1.00 96.81 205 ARG A N 1
ATOM 1557 C CA . ARG A 1 205 ? 14.638 8.230 -12.980 1.00 96.81 205 ARG A CA 1
ATOM 1558 C C . ARG A 1 205 ? 15.171 7.863 -14.372 1.00 96.81 205 ARG A C 1
ATOM 1560 O O . ARG A 1 205 ? 16.312 8.212 -14.670 1.00 96.81 205 ARG A O 1
ATOM 1567 N N . LEU A 1 206 ? 14.376 7.193 -15.210 1.00 96.69 206 LEU A N 1
ATOM 1568 C CA . LEU A 1 206 ? 14.739 6.878 -16.598 1.00 96.69 206 LEU A CA 1
ATOM 1569 C C . LEU A 1 206 ? 14.748 8.120 -17.492 1.00 96.69 206 LEU A C 1
ATOM 1571 O O . LEU A 1 206 ? 15.671 8.310 -18.275 1.00 96.69 206 LEU A O 1
ATOM 1575 N N . THR A 1 207 ? 13.716 8.954 -17.386 1.00 96.50 207 THR A N 1
ATOM 1576 C CA . THR A 1 207 ? 13.485 10.081 -18.305 1.00 96.50 207 THR A CA 1
ATOM 1577 C C . THR A 1 207 ? 14.137 11.387 -17.851 1.00 96.50 207 THR A C 1
ATOM 1579 O O . THR A 1 207 ? 14.288 12.304 -18.653 1.00 96.50 207 THR A O 1
ATOM 1582 N N . GLY A 1 208 ? 14.508 11.496 -16.571 1.00 96.50 208 GLY A N 1
ATOM 1583 C CA . GLY A 1 208 ? 14.957 12.740 -15.943 1.00 96.50 208 GLY A CA 1
ATOM 1584 C C . GLY A 1 208 ? 13.823 13.724 -15.627 1.00 96.50 208 GLY A C 1
ATOM 1585 O O . GLY A 1 208 ? 14.098 14.844 -15.195 1.00 96.50 208 GLY A O 1
ATOM 1586 N N . LEU A 1 209 ? 12.560 13.339 -15.841 1.00 97.19 209 LEU A N 1
ATOM 1587 C CA . LEU A 1 209 ? 11.400 14.168 -15.519 1.00 97.19 209 LEU A CA 1
ATOM 1588 C C . LEU A 1 209 ? 11.065 14.109 -14.018 1.00 97.19 209 LEU A C 1
ATOM 1590 O O . LEU A 1 209 ? 11.304 13.084 -13.379 1.00 97.19 209 LEU A O 1
ATOM 1594 N N . PRO A 1 210 ? 10.471 15.167 -13.435 1.00 96.62 210 PRO A N 1
ATOM 1595 C CA . PRO A 1 210 ? 9.946 15.114 -12.072 1.00 96.62 210 PRO A CA 1
ATOM 1596 C C . PRO A 1 210 ? 8.792 14.109 -11.964 1.00 96.62 210 PRO A C 1
ATOM 1598 O O . PRO A 1 210 ? 7.886 14.136 -12.793 1.00 96.62 210 PRO A O 1
ATOM 1601 N N . ALA A 1 211 ? 8.779 13.275 -10.919 1.00 95.00 211 ALA A N 1
ATOM 1602 C CA . ALA A 1 211 ? 7.718 12.283 -10.713 1.00 95.00 211 ALA A CA 1
ATOM 1603 C C . ALA A 1 211 ? 6.315 12.916 -10.597 1.00 95.00 211 ALA A C 1
ATOM 1605 O O . ALA A 1 211 ? 5.354 12.361 -11.118 1.00 95.00 211 ALA A O 1
ATOM 1606 N N . ASP A 1 212 ? 6.212 14.109 -10.003 1.00 94.75 212 ASP A N 1
ATOM 1607 C CA . ASP A 1 212 ? 4.948 14.851 -9.849 1.00 94.75 212 ASP A CA 1
ATOM 1608 C C . ASP A 1 212 ? 4.402 15.456 -11.158 1.00 94.75 212 ASP A C 1
ATOM 1610 O O . ASP A 1 212 ? 3.257 15.918 -11.203 1.00 94.75 212 ASP A O 1
ATOM 1614 N N . ASP A 1 213 ? 5.213 15.473 -12.222 1.00 96.94 213 ASP A N 1
ATOM 1615 C CA . ASP A 1 213 ? 4.813 15.885 -13.575 1.00 96.94 213 ASP A CA 1
ATOM 1616 C C . ASP A 1 213 ? 4.403 14.679 -14.441 1.00 96.94 213 ASP A C 1
ATOM 1618 O O . ASP A 1 213 ? 4.138 14.826 -15.634 1.00 96.94 213 ASP A O 1
ATOM 1622 N N . LEU A 1 214 ? 4.345 13.480 -13.854 1.00 97.50 214 LEU A N 1
ATOM 1623 C CA . LEU A 1 214 ? 3.868 12.267 -14.507 1.00 97.50 214 LEU A CA 1
ATOM 1624 C C . LEU A 1 214 ? 2.408 12.011 -14.135 1.00 97.50 214 LEU A C 1
ATOM 1626 O O . LEU A 1 214 ? 2.010 12.099 -12.974 1.00 97.50 214 LEU A O 1
ATOM 1630 N N . GLU A 1 215 ? 1.611 11.631 -15.121 1.00 97.19 215 GLU A N 1
ATOM 1631 C CA . GLU A 1 215 ? 0.268 11.108 -14.908 1.00 97.19 215 GLU A CA 1
ATOM 1632 C C . GLU A 1 215 ? 0.036 9.909 -15.819 1.00 97.19 215 GLU A C 1
ATOM 1634 O O . GLU A 1 215 ? 0.503 9.877 -16.953 1.00 97.19 215 GLU A O 1
ATOM 1639 N N . GLY A 1 216 ? -0.659 8.889 -15.333 1.00 95.12 216 GLY A N 1
ATOM 1640 C CA . GLY A 1 216 ? -0.873 7.686 -16.119 1.00 95.12 216 GLY A CA 1
ATOM 1641 C C . GLY A 1 216 ? -2.066 6.870 -15.663 1.00 95.12 216 GLY A C 1
ATOM 1642 O O . GLY A 1 216 ? -2.569 7.008 -14.546 1.00 95.12 216 GLY A O 1
ATOM 1643 N N . ILE A 1 217 ? -2.499 5.992 -16.559 1.00 97.06 217 ILE A N 1
ATOM 1644 C CA . ILE A 1 217 ? -3.512 4.974 -16.303 1.00 97.06 217 ILE A CA 1
ATOM 1645 C C . ILE A 1 217 ? -2.777 3.646 -16.215 1.00 97.06 217 ILE A C 1
ATOM 1647 O O . ILE A 1 217 ? -2.100 3.265 -17.164 1.00 97.06 217 ILE A O 1
ATOM 1651 N N . ALA A 1 218 ? -2.920 2.932 -15.102 1.00 96.69 218 ALA A N 1
ATOM 1652 C CA . ALA A 1 218 ? -2.332 1.611 -14.920 1.00 96.69 218 ALA A CA 1
ATOM 1653 C C . ALA A 1 218 ? -3.409 0.546 -14.699 1.00 96.69 218 ALA A C 1
ATOM 1655 O O . ALA A 1 218 ? -4.460 0.823 -14.118 1.00 96.69 218 ALA A O 1
ATOM 1656 N N . ALA A 1 219 ? -3.141 -0.675 -15.159 1.00 97.06 219 ALA A N 1
ATOM 1657 C CA . ALA A 1 219 ? -4.026 -1.818 -14.970 1.00 97.06 219 ALA A CA 1
ATOM 1658 C C . ALA A 1 219 ? -3.236 -3.115 -14.761 1.00 97.06 219 ALA A C 1
ATOM 1660 O O . ALA A 1 219 ? -2.163 -3.314 -15.334 1.00 97.06 219 ALA A O 1
ATOM 1661 N N . GLY A 1 220 ? -3.797 -4.010 -13.951 1.00 95.50 220 GLY A N 1
ATOM 1662 C CA . GLY A 1 220 ? -3.218 -5.309 -13.624 1.00 95.50 220 GLY A CA 1
ATOM 1663 C C . GLY A 1 220 ? -3.611 -5.759 -12.221 1.00 95.50 220 GLY A C 1
ATOM 1664 O O . GLY A 1 220 ? -4.650 -5.357 -11.700 1.00 95.50 220 GLY A O 1
ATOM 1665 N N . LEU A 1 221 ? -2.773 -6.598 -11.621 1.00 94.38 221 LEU A N 1
ATOM 1666 C CA . LEU A 1 221 ? -2.899 -7.026 -10.229 1.00 94.38 221 LEU A CA 1
ATOM 1667 C C . LEU A 1 221 ? -1.979 -6.184 -9.338 1.00 94.38 221 LEU A C 1
ATOM 1669 O O . LEU A 1 221 ? -1.014 -5.583 -9.819 1.00 94.38 221 LEU A O 1
ATOM 1673 N N . ASN A 1 222 ? -2.212 -6.191 -8.023 1.00 95.25 222 ASN A N 1
ATOM 1674 C CA . ASN A 1 222 ? -1.212 -5.669 -7.096 1.00 95.25 222 ASN A CA 1
ATOM 1675 C C . ASN A 1 222 ? 0.140 -6.364 -7.329 1.00 95.25 222 ASN A C 1
ATOM 1677 O O . ASN A 1 222 ? 0.195 -7.588 -7.455 1.00 95.25 222 ASN A O 1
ATOM 1681 N N . HIS A 1 223 ? 1.214 -5.571 -7.389 1.00 95.56 223 HIS A N 1
ATOM 1682 C CA . HIS A 1 223 ? 2.586 -6.000 -7.706 1.00 95.56 223 HIS A CA 1
ATOM 1683 C C . HIS A 1 223 ? 2.792 -6.559 -9.129 1.00 95.56 223 HIS A C 1
ATOM 1685 O O . HIS A 1 223 ? 3.880 -7.035 -9.435 1.00 95.56 223 HIS A O 1
ATOM 1691 N N . PHE A 1 224 ? 1.788 -6.502 -10.009 1.00 96.56 224 PHE A N 1
ATOM 1692 C CA . PHE A 1 224 ? 1.884 -7.030 -11.370 1.00 96.56 224 PHE A CA 1
ATOM 1693 C C . PHE A 1 224 ? 0.959 -6.265 -12.319 1.00 96.56 224 PHE A C 1
ATOM 1695 O O . PHE A 1 224 ? -0.101 -6.753 -12.727 1.00 96.56 224 PHE A O 1
ATOM 1702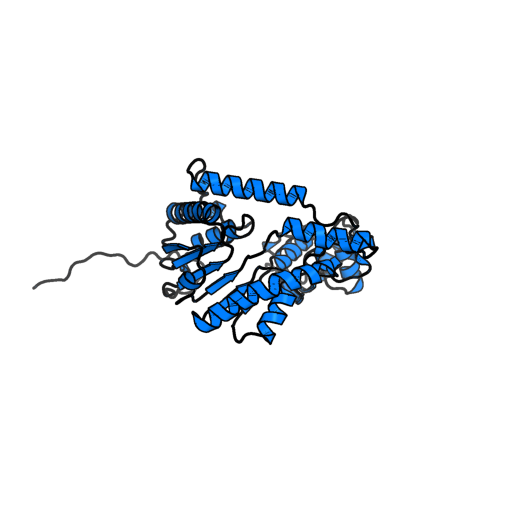 N N . ALA A 1 225 ? 1.348 -5.031 -12.627 1.00 96.69 225 ALA A N 1
ATOM 1703 C CA . ALA A 1 225 ? 0.548 -4.107 -13.418 1.00 96.69 225 ALA A CA 1
ATOM 1704 C C . ALA A 1 225 ? 1.405 -3.297 -14.398 1.00 96.69 225 ALA A C 1
ATOM 1706 O O . ALA A 1 225 ? 2.622 -3.190 -14.256 1.00 96.69 225 ALA A O 1
ATOM 1707 N N . TRP A 1 226 ? 0.749 -2.759 -15.424 1.00 98.31 226 TRP A N 1
ATOM 1708 C CA . TRP A 1 226 ? 1.365 -2.001 -16.510 1.00 98.31 226 TRP A CA 1
ATOM 1709 C C . TRP A 1 226 ? 0.702 -0.641 -16.637 1.00 98.31 226 TRP A C 1
ATOM 1711 O O . TRP A 1 226 ? -0.522 -0.533 -16.524 1.00 98.31 226 TRP A O 1
ATOM 1721 N N . PHE A 1 227 ? 1.498 0.382 -16.939 1.00 98.31 227 PHE A N 1
ATOM 1722 C CA . PHE A 1 227 ? 0.963 1.653 -17.413 1.00 98.31 227 PHE A CA 1
ATOM 1723 C C . PHE A 1 227 ? 0.376 1.447 -18.814 1.00 98.31 227 PHE A C 1
ATOM 1725 O O . PHE A 1 227 ? 1.086 1.112 -19.754 1.00 98.31 227 PHE A O 1
ATOM 1732 N N . LEU A 1 228 ? -0.930 1.618 -18.973 1.00 98.19 228 LEU A N 1
ATOM 1733 C CA . LEU A 1 228 ? -1.601 1.599 -20.274 1.00 98.19 228 LEU A CA 1
ATOM 1734 C C . LEU A 1 228 ? -1.416 2.925 -21.021 1.00 98.19 228 LEU A C 1
ATOM 1736 O O . LEU A 1 228 ? -1.356 2.940 -22.245 1.00 98.19 228 LEU A O 1
ATOM 1740 N N . ASP A 1 229 ? -1.307 4.019 -20.271 1.00 98.00 229 ASP A N 1
ATOM 1741 C CA . ASP A 1 229 ? -1.051 5.375 -20.755 1.00 98.00 229 ASP A CA 1
ATOM 1742 C C . ASP A 1 229 ? -0.150 6.071 -19.731 1.00 98.00 229 ASP A C 1
ATOM 1744 O O . ASP A 1 229 ? -0.335 5.895 -18.522 1.00 98.00 229 ASP A O 1
ATOM 1748 N N . ILE A 1 230 ? 0.839 6.822 -20.205 1.00 98.06 230 ILE A N 1
ATOM 1749 C CA . ILE A 1 230 ? 1.738 7.614 -19.366 1.00 98.06 230 ILE A CA 1
ATOM 1750 C C . ILE A 1 230 ? 2.026 8.925 -20.089 1.00 98.06 230 ILE A C 1
ATOM 1752 O O . ILE A 1 230 ? 2.515 8.944 -21.218 1.00 98.06 230 ILE A O 1
ATOM 1756 N N . ARG A 1 231 ? 1.685 10.031 -19.438 1.00 98.38 231 ARG A N 1
ATOM 1757 C CA . ARG A 1 231 ? 1.748 11.372 -19.996 1.00 98.38 231 ARG A CA 1
ATOM 1758 C C . ARG A 1 231 ? 2.482 12.316 -19.077 1.00 98.38 231 ARG A C 1
ATOM 1760 O O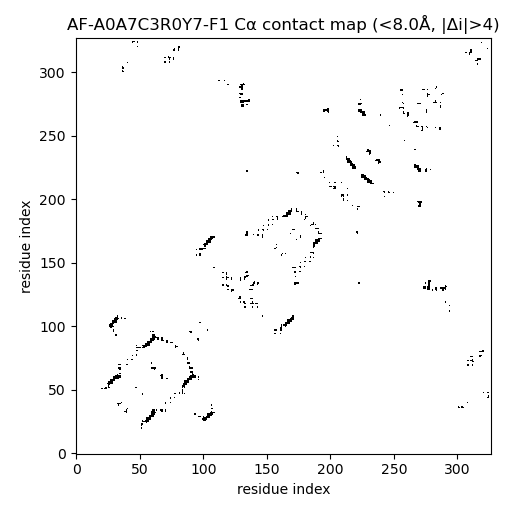 . ARG A 1 231 ? 2.561 12.122 -17.863 1.00 98.38 231 ARG A O 1
ATOM 1767 N N . ARG A 1 232 ? 2.986 13.379 -19.685 1.00 97.94 232 ARG A N 1
ATOM 1768 C CA . ARG A 1 232 ? 3.473 14.537 -18.958 1.00 97.94 232 ARG A CA 1
ATOM 1769 C C . ARG A 1 232 ? 2.299 15.437 -18.605 1.00 97.94 232 ARG A C 1
ATOM 1771 O O . ARG A 1 232 ? 1.682 16.019 -19.493 1.00 97.94 232 ARG A O 1
ATOM 1778 N N . LYS A 1 233 ? 2.028 15.602 -17.318 1.00 97.50 233 LYS A N 1
ATOM 1779 C CA . LYS A 1 233 ? 0.884 16.360 -16.803 1.00 97.50 233 LYS A CA 1
ATOM 1780 C C . LYS A 1 233 ? 0.880 17.821 -17.259 1.00 97.50 233 LYS A C 1
ATOM 1782 O O . LYS A 1 233 ? -0.171 18.380 -17.555 1.00 97.50 233 LYS A O 1
ATOM 1787 N N . SER A 1 234 ? 2.051 18.454 -17.334 1.00 97.19 234 SER A N 1
ATOM 1788 C CA . SER A 1 234 ? 2.177 19.856 -17.754 1.00 97.19 234 SER A CA 1
ATOM 1789 C C . SER A 1 234 ? 1.937 20.112 -19.245 1.00 97.19 234 SER A C 1
ATOM 1791 O O . SER A 1 234 ? 1.580 21.233 -19.606 1.00 97.19 234 SER A O 1
ATOM 1793 N N . THR A 1 235 ? 2.124 19.115 -20.117 1.00 97.25 235 THR A N 1
ATOM 1794 C CA . THR A 1 235 ? 2.064 19.303 -21.581 1.00 97.25 235 THR A CA 1
ATOM 1795 C C . THR A 1 235 ? 1.037 18.415 -22.285 1.00 97.25 235 THR A C 1
ATOM 1797 O O . THR A 1 235 ? 0.668 18.704 -23.421 1.00 97.25 235 THR A O 1
ATOM 1800 N N . GLY A 1 236 ? 0.576 17.339 -21.644 1.00 97.38 236 GLY A N 1
ATOM 1801 C CA . GLY A 1 236 ? -0.270 16.298 -22.235 1.00 97.38 236 GLY A CA 1
ATOM 1802 C C . GLY A 1 236 ? 0.470 15.320 -23.162 1.00 97.38 236 GLY A C 1
ATOM 1803 O O . GLY A 1 236 ? -0.171 14.462 -23.777 1.00 97.38 236 GLY A O 1
ATOM 1804 N N . GLU A 1 237 ? 1.796 15.446 -23.282 1.00 97.81 237 GLU A N 1
ATOM 1805 C CA . GLU A 1 237 ? 2.641 14.631 -24.165 1.00 97.81 237 GLU A CA 1
ATOM 1806 C C . GLU A 1 237 ? 2.650 13.156 -23.741 1.00 97.81 237 GLU A C 1
ATOM 1808 O O . GLU A 1 237 ? 2.801 12.861 -22.558 1.00 97.81 237 GLU A O 1
ATOM 1813 N N . ASP A 1 238 ? 2.524 12.240 -24.710 1.00 98.44 238 ASP A N 1
ATOM 1814 C CA . ASP A 1 238 ? 2.747 10.803 -24.504 1.00 98.44 238 ASP A CA 1
ATOM 1815 C C . ASP A 1 238 ? 4.234 10.537 -24.234 1.00 98.44 238 ASP A C 1
ATOM 1817 O O . ASP A 1 238 ? 5.097 10.878 -25.044 1.00 98.44 238 ASP A O 1
ATOM 1821 N N . LEU A 1 239 ? 4.532 9.912 -23.096 1.00 98.50 239 LEU A N 1
ATOM 1822 C CA . LEU A 1 239 ? 5.899 9.672 -22.645 1.00 98.50 239 LEU A CA 1
ATOM 1823 C C . LEU A 1 239 ? 6.494 8.359 -23.158 1.00 98.50 239 LEU A C 1
ATOM 1825 O O . LEU A 1 239 ? 7.689 8.129 -22.967 1.00 98.50 239 LEU A O 1
ATOM 1829 N N . TYR A 1 240 ? 5.732 7.499 -23.839 1.00 98.56 240 TYR A N 1
ATOM 1830 C CA . TYR A 1 240 ? 6.273 6.243 -24.361 1.00 98.56 240 TYR A CA 1
ATOM 1831 C C . TYR A 1 240 ? 7.430 6.406 -25.360 1.00 98.56 240 TYR A C 1
ATOM 1833 O O . TYR A 1 240 ? 8.407 5.658 -25.237 1.00 98.56 240 TYR A O 1
ATOM 1841 N N . PRO A 1 241 ? 7.395 7.349 -26.324 1.00 98.38 241 PRO A N 1
ATOM 1842 C CA . PRO A 1 241 ? 8.538 7.618 -27.196 1.00 98.38 241 PRO A CA 1
ATOM 1843 C C . PRO A 1 241 ? 9.804 7.989 -26.414 1.00 98.38 241 PRO A C 1
ATOM 1845 O O . PRO A 1 241 ? 10.865 7.412 -26.661 1.00 98.38 241 PRO A O 1
ATOM 1848 N N . LEU A 1 242 ? 9.681 8.880 -25.423 1.00 98.00 242 LEU A N 1
ATOM 1849 C CA . LEU A 1 242 ? 10.792 9.282 -24.559 1.00 98.00 242 LEU A CA 1
ATOM 1850 C C . LEU A 1 242 ? 11.311 8.104 -23.728 1.00 98.00 242 LEU A C 1
ATOM 1852 O O . LEU A 1 242 ? 12.518 7.887 -23.663 1.00 98.00 242 LEU A O 1
ATOM 1856 N N . LEU A 1 243 ? 10.416 7.313 -23.133 1.00 97.81 243 LEU A N 1
ATOM 1857 C CA . LEU A 1 243 ? 10.778 6.138 -22.341 1.00 97.81 243 LEU A CA 1
ATOM 1858 C C . LEU A 1 243 ? 11.551 5.105 -23.157 1.00 97.81 243 LEU A C 1
ATOM 1860 O O . LEU A 1 243 ? 12.542 4.566 -22.670 1.00 97.81 243 LEU A O 1
ATOM 1864 N N . ARG A 1 244 ? 11.130 4.832 -24.399 1.00 98.31 244 ARG A N 1
ATOM 1865 C CA . ARG A 1 244 ? 11.850 3.909 -25.290 1.00 98.31 244 ARG A CA 1
ATOM 1866 C C . ARG A 1 244 ? 13.234 4.424 -25.650 1.00 98.31 244 ARG A C 1
ATOM 1868 O O . ARG A 1 244 ? 14.145 3.618 -25.796 1.00 98.31 244 ARG A O 1
ATOM 1875 N N . GLU A 1 245 ? 13.389 5.732 -25.834 1.00 98.06 245 GLU A N 1
ATOM 1876 C CA . GLU A 1 245 ? 14.695 6.310 -26.137 1.00 98.06 245 GLU A CA 1
ATOM 1877 C C . GLU A 1 245 ? 15.612 6.293 -24.912 1.00 98.06 245 GLU A C 1
ATOM 1879 O O . GLU A 1 245 ? 16.737 5.808 -25.001 1.00 98.06 245 GLU A O 1
ATOM 1884 N N . ALA A 1 246 ? 15.109 6.715 -23.751 1.00 97.19 246 ALA A N 1
ATOM 1885 C CA . ALA A 1 246 ? 15.835 6.659 -22.487 1.00 97.19 246 ALA A CA 1
ATOM 1886 C C . ALA A 1 246 ? 16.289 5.229 -22.149 1.00 97.19 246 ALA A C 1
ATOM 1888 O O . ALA A 1 246 ? 17.444 5.009 -21.788 1.00 97.19 246 ALA A O 1
ATOM 1889 N N . ASP A 1 247 ? 15.410 4.239 -22.334 1.00 97.19 247 ASP A N 1
ATOM 1890 C CA . ASP A 1 247 ? 15.699 2.830 -22.069 1.00 97.19 247 ASP A CA 1
ATOM 1891 C C . ASP A 1 247 ? 16.897 2.282 -22.865 1.00 97.19 247 ASP A C 1
ATOM 1893 O O . ASP A 1 247 ? 17.600 1.413 -22.352 1.00 97.19 247 ASP A O 1
ATOM 1897 N N . LYS A 1 248 ? 17.174 2.779 -24.079 1.00 96.38 248 LYS A N 1
ATOM 1898 C CA . LYS A 1 248 ? 18.312 2.309 -24.896 1.00 96.38 248 LYS A CA 1
ATOM 1899 C C . LYS A 1 248 ? 19.666 2.679 -24.295 1.00 96.38 248 LYS A C 1
ATOM 1901 O O . LYS A 1 248 ? 20.622 1.927 -24.462 1.00 96.38 248 LYS A O 1
ATOM 1906 N N . HIS A 1 249 ? 19.736 3.823 -23.618 1.00 94.38 249 HIS A N 1
ATOM 1907 C CA . HIS A 1 249 ? 20.990 4.412 -23.131 1.00 94.38 249 HIS A CA 1
ATOM 1908 C C . HIS A 1 249 ? 21.151 4.314 -21.611 1.00 94.38 249 HIS A C 1
ATOM 1910 O O . HIS A 1 249 ? 22.197 4.680 -21.080 1.00 94.38 249 HIS A O 1
ATOM 1916 N N . TYR A 1 250 ? 20.129 3.831 -20.899 1.00 96.44 250 TYR A N 1
ATOM 1917 C CA . TYR A 1 250 ? 20.171 3.705 -19.446 1.00 96.44 250 TYR A CA 1
ATOM 1918 C C . TYR A 1 250 ? 20.986 2.494 -18.980 1.00 96.44 250 TYR A C 1
ATOM 1920 O O . TYR A 1 250 ? 20.952 1.436 -19.617 1.00 96.44 250 TYR A O 1
ATOM 1928 N N . ASP A 1 251 ? 21.629 2.627 -17.814 1.00 96.12 251 ASP A N 1
ATOM 1929 C CA . ASP A 1 251 ? 22.398 1.572 -17.138 1.00 96.12 251 ASP A CA 1
ATOM 1930 C C . ASP A 1 251 ? 21.640 0.231 -17.150 1.00 96.12 251 ASP A C 1
ATOM 1932 O O . ASP A 1 251 ? 20.561 0.157 -16.556 1.00 96.12 251 ASP A O 1
ATOM 1936 N N . PRO A 1 252 ? 22.152 -0.828 -17.811 1.00 93.12 252 PRO A N 1
ATOM 1937 C CA . PRO A 1 252 ? 21.497 -2.135 -17.906 1.00 93.12 252 PRO A CA 1
ATOM 1938 C C . PRO A 1 252 ? 21.133 -2.779 -16.562 1.00 93.12 252 PRO A C 1
ATOM 1940 O O . PRO A 1 252 ? 20.186 -3.557 -16.517 1.00 93.12 252 PRO A O 1
ATOM 1943 N N . SER A 1 253 ? 21.845 -2.446 -15.480 1.00 94.12 253 SER A N 1
ATOM 1944 C CA . SER A 1 253 ? 21.587 -2.981 -14.136 1.00 94.12 253 SER A CA 1
ATOM 1945 C C . SER A 1 253 ? 20.377 -2.347 -13.443 1.00 94.12 253 SER A C 1
ATOM 1947 O O . SER A 1 253 ? 19.873 -2.871 -12.449 1.00 94.12 253 SER A O 1
ATOM 1949 N N . PHE A 1 254 ? 19.879 -1.217 -13.952 1.00 95.56 254 PHE A N 1
ATOM 1950 C CA . PHE A 1 254 ? 18.693 -0.579 -13.406 1.00 95.56 254 PHE A CA 1
ATOM 1951 C C . PHE A 1 254 ? 17.438 -1.327 -13.853 1.00 95.56 254 PHE A C 1
ATOM 1953 O O . PHE A 1 254 ? 17.045 -1.216 -15.013 1.00 95.56 254 PHE A O 1
ATOM 1960 N N . TYR A 1 255 ? 16.813 -2.050 -12.922 1.00 96.12 255 TYR A N 1
ATOM 1961 C CA . TYR A 1 255 ? 15.568 -2.801 -13.126 1.00 96.12 255 TYR A CA 1
ATOM 1962 C C . TYR A 1 255 ? 15.569 -3.669 -14.404 1.00 96.12 255 TYR A C 1
ATOM 1964 O O . TYR A 1 255 ? 14.739 -3.458 -15.305 1.00 96.12 255 TYR A O 1
ATOM 1972 N N . PRO A 1 256 ? 16.534 -4.605 -14.532 1.00 96.44 256 PRO A N 1
ATOM 1973 C CA . PRO A 1 256 ? 16.684 -5.453 -15.710 1.00 96.44 256 PRO A CA 1
ATOM 1974 C C . PRO A 1 256 ? 15.401 -6.205 -16.077 1.00 96.44 256 PRO A C 1
ATOM 1976 O O . PRO A 1 256 ? 15.033 -6.228 -17.256 1.00 96.44 256 PRO A O 1
ATOM 1979 N N . LEU A 1 257 ? 14.660 -6.746 -15.101 1.00 97.25 257 LEU A N 1
ATOM 1980 C CA . LEU A 1 257 ? 13.420 -7.470 -15.385 1.00 97.25 257 LEU A CA 1
ATOM 1981 C C . LEU A 1 257 ? 12.326 -6.525 -15.889 1.00 97.25 257 LEU A C 1
ATOM 1983 O O . LEU A 1 257 ? 11.713 -6.793 -16.921 1.00 97.25 257 LEU A O 1
ATOM 1987 N N . THR A 1 258 ? 12.094 -5.405 -15.205 1.00 97.25 258 THR A N 1
ATOM 1988 C CA . THR A 1 258 ? 11.082 -4.406 -15.586 1.00 97.25 258 THR A CA 1
ATOM 1989 C C . THR A 1 258 ? 11.325 -3.917 -17.006 1.00 97.25 258 THR A C 1
ATOM 1991 O O . THR A 1 258 ? 10.400 -3.865 -17.817 1.00 97.25 258 THR A O 1
ATOM 1994 N N . ARG A 1 259 ? 12.579 -3.618 -17.354 1.00 97.00 259 ARG A N 1
ATOM 1995 C CA . ARG A 1 259 ? 12.946 -3.139 -18.692 1.00 97.00 259 ARG A CA 1
ATOM 1996 C C . ARG A 1 259 ? 12.885 -4.232 -19.750 1.00 97.00 259 ARG A C 1
ATOM 1998 O O . ARG A 1 259 ? 12.432 -3.970 -20.863 1.00 97.00 259 ARG A O 1
ATOM 2005 N N . ARG A 1 260 ? 13.254 -5.475 -19.419 1.00 96.75 260 ARG A N 1
ATOM 2006 C CA . ARG A 1 260 ? 13.025 -6.632 -20.299 1.00 96.75 260 ARG A CA 1
ATOM 2007 C C . ARG A 1 260 ? 11.539 -6.781 -20.617 1.00 96.75 260 ARG A C 1
ATOM 2009 O O . ARG A 1 260 ? 11.170 -6.901 -21.783 1.00 96.75 260 ARG A O 1
ATOM 2016 N N . MET A 1 261 ? 10.684 -6.704 -19.603 1.00 97.81 261 MET A N 1
ATOM 2017 C CA . MET A 1 261 ? 9.234 -6.778 -19.768 1.00 97.81 261 MET A CA 1
ATOM 2018 C C . MET A 1 261 ? 8.688 -5.572 -20.546 1.00 97.81 261 MET A C 1
ATOM 2020 O O . MET A 1 261 ? 7.854 -5.751 -21.431 1.00 97.81 261 MET A O 1
ATOM 2024 N N . PHE A 1 262 ? 9.213 -4.365 -20.321 1.00 98.19 262 PHE A N 1
ATOM 2025 C CA . PHE A 1 262 ? 8.855 -3.185 -21.111 1.00 98.19 262 PHE A CA 1
ATOM 2026 C C . PHE A 1 262 ? 9.153 -3.369 -22.605 1.00 98.19 262 PHE A C 1
ATOM 2028 O O . PHE A 1 262 ? 8.296 -3.101 -23.446 1.00 98.19 262 PHE A O 1
ATOM 2035 N N . ARG A 1 263 ? 10.335 -3.884 -22.957 1.00 97.31 263 ARG A N 1
ATOM 2036 C CA . ARG A 1 263 ? 10.708 -4.151 -24.357 1.00 97.31 263 ARG A CA 1
ATOM 2037 C C . ARG A 1 263 ? 9.824 -5.213 -25.007 1.00 97.31 263 ARG A C 1
ATOM 2039 O O . ARG A 1 263 ? 9.498 -5.079 -26.181 1.00 97.31 263 ARG A O 1
ATOM 2046 N N . LEU A 1 264 ? 9.436 -6.243 -24.252 1.00 96.81 264 LEU A N 1
ATOM 2047 C CA . LEU A 1 264 ? 8.612 -7.349 -24.748 1.00 96.81 264 LEU A CA 1
ATOM 2048 C C . LEU A 1 264 ? 7.154 -6.944 -24.991 1.00 96.81 264 LEU A C 1
ATOM 2050 O O . LEU A 1 264 ? 6.598 -7.268 -26.035 1.00 96.81 264 LEU A O 1
ATOM 2054 N N . TYR A 1 265 ? 6.535 -6.247 -24.037 1.00 97.00 265 TYR A N 1
ATOM 2055 C CA . TYR A 1 265 ? 5.108 -5.906 -24.098 1.00 97.00 265 TYR A CA 1
ATOM 2056 C C . TYR A 1 265 ? 4.841 -4.524 -24.691 1.00 97.00 265 TYR A C 1
ATOM 2058 O O . TYR A 1 265 ? 3.709 -4.197 -25.034 1.00 97.00 265 TYR A O 1
ATOM 2066 N N . GLY A 1 266 ? 5.871 -3.687 -24.791 1.00 97.50 266 GLY A N 1
ATOM 2067 C CA . GLY A 1 266 ? 5.754 -2.313 -25.252 1.00 97.50 266 GLY A CA 1
ATOM 2068 C C . GLY A 1 266 ? 5.125 -1.354 -24.239 1.00 97.50 266 GLY A C 1
ATOM 2069 O O . GLY A 1 266 ? 5.048 -0.171 -24.553 1.00 97.50 266 GLY A O 1
ATOM 2070 N N . LEU A 1 267 ? 4.734 -1.829 -23.055 1.00 98.19 267 LEU A N 1
ATOM 2071 C CA . LEU A 1 267 ? 4.177 -1.040 -21.955 1.00 98.19 267 LEU A CA 1
ATOM 2072 C C . LEU A 1 267 ? 5.064 -1.173 -20.716 1.00 98.19 267 LEU A C 1
ATOM 2074 O O . LEU A 1 267 ? 5.618 -2.247 -20.476 1.00 98.19 267 LEU A O 1
ATOM 2078 N N . TYR A 1 268 ? 5.213 -0.102 -19.939 1.00 98.19 268 TYR A N 1
ATOM 2079 C CA . TYR A 1 268 ? 6.118 -0.089 -18.791 1.00 98.19 268 TYR A CA 1
ATOM 2080 C C . TYR A 1 268 ? 5.453 -0.760 -17.570 1.00 98.19 268 TYR A C 1
ATOM 2082 O O . TYR A 1 268 ? 4.388 -0.298 -17.144 1.00 98.19 268 TYR A O 1
ATOM 2090 N N . PRO A 1 269 ? 6.024 -1.846 -17.011 1.00 97.62 269 PRO A N 1
ATOM 2091 C CA . PRO A 1 269 ? 5.480 -2.492 -15.824 1.00 97.62 269 PRO A CA 1
ATOM 2092 C C . PRO A 1 269 ? 5.850 -1.754 -14.538 1.00 97.62 269 PRO A C 1
ATOM 2094 O O . PRO A 1 269 ? 6.855 -1.053 -14.466 1.00 97.62 269 PRO A O 1
ATOM 2097 N N . HIS A 1 270 ? 5.057 -1.964 -13.495 1.00 95.25 270 HIS A N 1
ATOM 2098 C CA . HIS A 1 270 ? 5.309 -1.462 -12.152 1.00 95.25 270 HIS A CA 1
ATOM 2099 C C . HIS A 1 270 ? 4.923 -2.540 -11.116 1.00 95.25 270 HIS A C 1
ATOM 2101 O O . HIS A 1 270 ? 4.09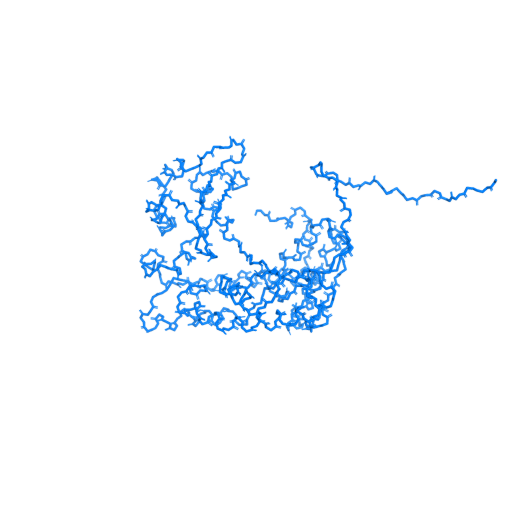1 -3.409 -11.406 1.00 95.25 270 HIS A O 1
ATOM 2107 N N . PRO A 1 271 ? 5.498 -2.513 -9.899 1.00 94.12 271 PRO A N 1
ATOM 2108 C CA . PRO A 1 271 ? 6.270 -1.411 -9.308 1.00 94.12 271 PRO A CA 1
ATOM 2109 C C . PRO A 1 271 ? 7.794 -1.479 -9.490 1.00 94.12 271 PRO A C 1
ATOM 2111 O O . PRO A 1 271 ? 8.419 -0.435 -9.647 1.00 94.12 271 PRO A O 1
ATOM 2114 N N . SER A 1 272 ? 8.380 -2.675 -9.463 1.00 94.06 272 SER A N 1
ATOM 2115 C CA . SER A 1 272 ? 9.823 -2.920 -9.580 1.00 94.06 272 SER A CA 1
ATOM 2116 C C . SER A 1 272 ? 10.093 -4.407 -9.817 1.00 94.06 272 SER A C 1
ATOM 2118 O O . SER A 1 272 ? 9.187 -5.238 -9.700 1.00 94.06 272 SER A O 1
ATOM 2120 N N . ASP A 1 273 ? 11.345 -4.736 -10.131 1.00 95.31 273 ASP A N 1
ATOM 2121 C CA . ASP A 1 273 ? 11.817 -6.085 -10.463 1.00 95.31 273 ASP A CA 1
ATOM 2122 C C . ASP A 1 273 ? 11.427 -7.159 -9.446 1.00 95.31 273 ASP A C 1
ATOM 2124 O O . ASP A 1 273 ? 10.857 -8.187 -9.807 1.00 95.31 273 ASP A O 1
ATOM 2128 N N . ASP A 1 274 ? 11.689 -6.900 -8.169 1.00 92.19 274 ASP A N 1
ATOM 2129 C CA . ASP A 1 274 ? 11.413 -7.816 -7.066 1.00 92.19 274 ASP A CA 1
ATOM 2130 C C . ASP A 1 274 ? 9.919 -8.130 -6.903 1.00 92.19 274 ASP A C 1
ATOM 2132 O O . ASP A 1 274 ? 9.569 -9.248 -6.535 1.00 92.19 274 ASP A O 1
ATOM 2136 N N . HIS A 1 275 ? 9.040 -7.187 -7.243 1.00 94.56 275 HIS A N 1
ATOM 2137 C CA . HIS A 1 275 ? 7.589 -7.334 -7.126 1.00 94.56 275 HIS A CA 1
ATOM 2138 C C . HIS A 1 275 ? 6.991 -8.054 -8.340 1.00 94.56 275 HIS A C 1
ATOM 2140 O O . HIS A 1 275 ? 6.292 -9.057 -8.194 1.00 94.56 275 HIS A O 1
ATOM 2146 N N . ILE A 1 276 ? 7.292 -7.590 -9.560 1.00 95.50 276 ILE A N 1
ATOM 2147 C CA . ILE A 1 276 ? 6.763 -8.246 -10.767 1.00 95.50 276 ILE A CA 1
ATOM 2148 C C . ILE A 1 276 ? 7.364 -9.646 -10.939 1.00 95.50 276 ILE A C 1
ATOM 2150 O O . ILE A 1 276 ? 6.711 -10.553 -11.462 1.00 95.50 276 ILE A O 1
ATOM 2154 N N . GLY A 1 277 ? 8.592 -9.842 -10.449 1.00 95.19 277 GLY A N 1
ATOM 2155 C CA . GLY A 1 277 ? 9.295 -11.116 -10.468 1.00 95.19 277 GLY A CA 1
ATOM 2156 C C . GLY A 1 277 ? 8.631 -12.202 -9.627 1.00 95.19 277 GLY A C 1
ATOM 2157 O O . GLY A 1 277 ? 8.852 -13.385 -9.874 1.00 95.19 277 GLY A O 1
ATOM 2158 N N . GLU A 1 278 ? 7.740 -11.846 -8.700 1.00 93.75 278 GLU A N 1
ATOM 2159 C CA . GLU A 1 278 ? 6.962 -12.819 -7.926 1.00 93.75 278 GLU A CA 1
ATOM 2160 C C . GLU A 1 278 ? 5.993 -13.653 -8.778 1.00 93.75 278 GLU A C 1
ATOM 2162 O O . GLU A 1 278 ? 5.555 -14.727 -8.354 1.00 93.75 278 GLU A O 1
ATOM 2167 N N . TYR A 1 279 ? 5.651 -13.160 -9.969 1.00 94.00 279 TYR A N 1
ATOM 2168 C CA . TYR A 1 279 ? 4.646 -13.743 -10.859 1.00 94.00 279 TYR A CA 1
ATOM 2169 C C . TYR A 1 279 ? 5.248 -14.412 -12.098 1.00 94.00 279 TYR A C 1
ATOM 2171 O O . TYR A 1 279 ? 4.525 -15.026 -12.882 1.00 94.00 279 TYR A O 1
ATOM 2179 N N . LEU A 1 280 ? 6.566 -14.314 -12.281 1.00 94.12 280 LEU A N 1
ATOM 2180 C CA . LEU A 1 280 ? 7.269 -14.787 -13.469 1.00 94.12 280 LEU A CA 1
ATOM 2181 C C . LEU A 1 280 ? 8.276 -15.868 -13.073 1.00 94.12 280 LEU A C 1
ATOM 2183 O O . LEU A 1 280 ? 9.249 -15.609 -12.373 1.00 94.12 280 LEU A O 1
ATOM 2187 N N . SER A 1 281 ? 8.082 -17.093 -13.563 1.00 89.50 281 SER A N 1
ATOM 2188 C CA . SER A 1 281 ? 8.891 -18.257 -13.163 1.00 89.50 281 SER A CA 1
ATOM 2189 C C . SER A 1 281 ? 10.381 -18.155 -13.511 1.00 89.50 281 SER A C 1
ATOM 2191 O O . SER A 1 281 ? 11.193 -18.868 -12.926 1.00 89.50 281 SER A O 1
ATOM 2193 N N . PHE A 1 282 ? 10.744 -17.299 -14.468 1.00 93.06 282 PHE A N 1
ATOM 2194 C CA . PHE A 1 282 ? 12.124 -17.065 -14.904 1.00 93.06 282 PHE A CA 1
ATOM 2195 C C . PHE A 1 282 ? 12.751 -15.807 -14.285 1.00 93.06 282 PHE A C 1
ATOM 2197 O O . PHE A 1 282 ? 13.929 -15.553 -14.496 1.00 93.06 282 PHE A O 1
ATOM 2204 N N . ALA A 1 283 ? 11.997 -15.000 -13.530 1.00 95.38 283 ALA A N 1
ATOM 2205 C CA . ALA A 1 283 ? 12.459 -13.687 -13.071 1.00 95.38 283 ALA A CA 1
ATOM 2206 C C . ALA A 1 283 ? 13.708 -13.725 -12.185 1.00 95.38 283 ALA A C 1
ATOM 2208 O O . ALA A 1 283 ? 14.493 -12.783 -12.198 1.00 95.38 283 ALA A O 1
ATOM 2209 N N . TRP A 1 284 ? 13.925 -14.821 -11.458 1.00 93.50 284 TRP A N 1
ATOM 2210 C CA . TRP A 1 284 ? 15.126 -15.020 -10.644 1.00 93.50 284 TRP A CA 1
ATOM 2211 C C . TRP A 1 284 ? 16.427 -14.984 -11.465 1.00 93.50 284 TRP A C 1
ATOM 2213 O O . TRP A 1 284 ? 17.487 -14.762 -10.892 1.00 93.50 284 TRP A O 1
ATOM 2223 N N . GLU A 1 285 ? 16.372 -15.189 -12.787 1.00 93.88 285 GLU A N 1
ATOM 2224 C CA . GLU A 1 285 ? 17.535 -15.044 -13.674 1.00 93.88 285 GLU A CA 1
ATOM 2225 C C . GLU A 1 285 ? 18.012 -13.587 -13.776 1.00 93.88 285 GLU A C 1
ATOM 2227 O O . GLU A 1 285 ? 19.199 -13.351 -13.966 1.00 93.88 285 GLU A O 1
ATOM 2232 N N . GLU A 1 286 ? 17.096 -12.625 -13.628 1.00 93.50 286 GLU A N 1
ATOM 2233 C CA . GLU A 1 286 ? 17.372 -11.183 -13.712 1.00 93.50 286 GLU A CA 1
ATOM 2234 C C . GLU A 1 286 ? 17.476 -10.547 -12.318 1.00 93.50 286 GLU A C 1
ATOM 2236 O O . GLU A 1 286 ? 18.304 -9.672 -12.084 1.00 93.50 286 GLU A O 1
ATOM 2241 N N . CYS A 1 287 ? 16.620 -10.977 -11.386 1.00 92.75 287 CYS A N 1
ATOM 2242 C CA . CYS A 1 287 ? 16.506 -10.385 -10.052 1.00 92.75 287 CYS A CA 1
ATOM 2243 C C . CYS A 1 287 ? 17.419 -11.030 -9.006 1.00 92.75 287 CYS A C 1
ATOM 2245 O O . CYS A 1 287 ? 17.574 -10.465 -7.928 1.00 92.75 287 CYS A O 1
ATOM 2247 N N . GLY A 1 288 ? 17.959 -12.215 -9.294 1.00 92.50 288 GLY A N 1
ATOM 2248 C CA . GLY A 1 288 ? 18.707 -13.008 -8.329 1.00 92.50 288 GLY A CA 1
ATOM 2249 C C . GLY A 1 288 ? 17.827 -13.771 -7.331 1.00 92.50 288 GLY A C 1
ATOM 2250 O O . GLY A 1 288 ? 16.627 -13.986 -7.537 1.00 92.50 288 GLY A O 1
ATOM 2251 N N . LEU A 1 289 ? 18.473 -14.264 -6.273 1.00 92.31 289 LEU A N 1
ATOM 2252 C CA . LEU A 1 289 ? 17.905 -15.137 -5.230 1.00 92.31 289 LEU A CA 1
ATOM 2253 C C . LEU A 1 289 ? 18.290 -14.680 -3.814 1.00 92.31 289 LEU A C 1
ATOM 2255 O O . LEU A 1 289 ? 18.212 -15.452 -2.859 1.00 92.31 289 LEU A O 1
ATOM 2259 N N . GLU A 1 290 ? 18.713 -13.429 -3.673 1.00 89.25 290 GLU A N 1
ATOM 2260 C CA . GLU A 1 290 ? 19.065 -12.793 -2.404 1.00 89.25 290 GLU A CA 1
ATOM 2261 C C . GLU A 1 290 ? 17.819 -12.582 -1.531 1.00 89.25 290 GLU A C 1
ATOM 2263 O O . GLU A 1 290 ? 17.907 -12.580 -0.303 1.00 89.25 290 GLU A O 1
ATOM 2268 N N . GLY A 1 291 ? 16.649 -12.471 -2.168 1.00 87.12 291 GLY A N 1
ATOM 2269 C CA . GLY A 1 291 ? 15.374 -12.253 -1.505 1.00 87.12 291 GLY A CA 1
ATOM 2270 C C . GLY A 1 291 ? 15.230 -10.827 -0.985 1.00 87.12 291 GLY A C 1
ATOM 2271 O O . GLY A 1 291 ? 15.828 -9.879 -1.493 1.00 87.12 291 GLY A O 1
ATOM 2272 N N . TYR A 1 292 ? 14.398 -10.667 0.040 1.00 90.00 292 TYR A N 1
ATOM 2273 C CA . TYR A 1 292 ? 14.201 -9.376 0.686 1.00 90.00 292 TYR A CA 1
ATOM 2274 C C . TYR A 1 292 ? 15.358 -9.054 1.641 1.00 90.00 292 TYR A C 1
ATOM 2276 O O . TYR A 1 292 ? 15.750 -9.889 2.459 1.00 90.00 292 TYR A O 1
ATOM 2284 N N . ASP A 1 293 ? 15.862 -7.820 1.596 1.00 90.75 293 ASP A N 1
ATOM 2285 C CA . ASP A 1 293 ? 16.877 -7.329 2.535 1.00 90.75 293 ASP A CA 1
ATOM 2286 C C . ASP A 1 293 ? 16.243 -7.052 3.909 1.00 90.75 293 ASP A C 1
ATOM 2288 O O . ASP A 1 293 ? 15.863 -5.930 4.269 1.00 90.75 293 ASP A O 1
ATOM 2292 N N . PHE A 1 294 ? 16.073 -8.129 4.676 1.00 89.31 294 PHE A N 1
ATOM 2293 C CA . PHE A 1 294 ? 15.453 -8.071 5.990 1.00 89.31 294 PHE A CA 1
ATOM 2294 C C . PHE A 1 294 ? 16.272 -7.261 6.994 1.00 89.31 294 PHE A C 1
ATOM 2296 O O . PHE A 1 294 ? 15.673 -6.601 7.836 1.00 89.31 294 PHE A O 1
ATOM 2303 N N . GLU A 1 295 ? 17.604 -7.281 6.913 1.00 90.50 295 GLU A N 1
ATOM 2304 C CA . GLU A 1 295 ? 18.467 -6.548 7.846 1.00 90.50 295 GLU A CA 1
ATOM 2305 C C . GLU A 1 295 ? 18.291 -5.040 7.680 1.00 90.50 295 GLU A C 1
ATOM 2307 O O . GLU A 1 295 ? 18.035 -4.325 8.655 1.00 90.50 295 GLU A O 1
ATOM 2312 N N . ARG A 1 296 ? 18.333 -4.551 6.436 1.00 90.31 296 ARG A N 1
ATOM 2313 C CA . ARG A 1 296 ? 18.072 -3.143 6.135 1.00 90.31 296 ARG A CA 1
ATOM 2314 C C . ARG A 1 296 ? 16.659 -2.734 6.531 1.00 90.31 296 ARG A C 1
ATOM 2316 O O . ARG A 1 296 ? 16.462 -1.645 7.074 1.00 90.31 296 ARG A O 1
ATOM 2323 N N . ALA A 1 297 ? 15.672 -3.586 6.268 1.00 87.69 297 ALA A N 1
ATOM 2324 C CA . ALA A 1 297 ? 14.287 -3.301 6.617 1.00 87.69 297 ALA A CA 1
ATOM 2325 C C . ALA A 1 297 ? 14.057 -3.266 8.138 1.00 87.69 297 ALA A C 1
ATOM 2327 O O . ALA A 1 297 ? 13.348 -2.383 8.630 1.00 87.69 297 ALA A O 1
ATOM 2328 N N . ASP A 1 298 ? 14.679 -4.183 8.884 1.00 89.19 298 ASP A N 1
ATOM 2329 C CA . ASP A 1 298 ? 14.650 -4.222 10.347 1.00 89.19 298 ASP A CA 1
ATOM 2330 C C . ASP A 1 298 ? 15.312 -2.963 10.925 1.00 89.19 298 ASP A C 1
ATOM 2332 O O . ASP A 1 298 ? 14.732 -2.306 11.794 1.00 89.19 298 ASP A O 1
ATOM 2336 N N . ALA A 1 299 ? 16.463 -2.552 10.381 1.00 90.88 299 ALA A N 1
ATOM 2337 C CA . ALA A 1 299 ? 17.145 -1.318 10.770 1.00 90.88 299 ALA A CA 1
ATOM 2338 C C . ALA A 1 299 ? 16.285 -0.067 10.515 1.00 90.88 299 ALA A C 1
ATOM 2340 O O . ALA A 1 299 ? 16.140 0.777 11.404 1.00 90.88 299 ALA A O 1
ATOM 2341 N N . TYR A 1 300 ? 15.656 0.035 9.338 1.00 88.50 300 TYR A N 1
ATOM 2342 C CA . TYR A 1 300 ? 14.751 1.140 9.007 1.00 88.50 300 TYR A CA 1
ATOM 2343 C C . TYR A 1 300 ? 13.551 1.206 9.963 1.00 88.50 300 TYR A C 1
ATOM 2345 O O . TYR A 1 300 ? 13.227 2.271 10.492 1.00 88.50 300 TYR A O 1
ATOM 2353 N N . ARG A 1 301 ? 12.904 0.068 10.245 1.00 88.69 301 ARG A N 1
ATOM 2354 C CA . ARG A 1 301 ? 11.778 0.008 11.191 1.00 88.69 301 ARG A CA 1
ATOM 2355 C C . ARG A 1 301 ? 12.201 0.348 12.614 1.00 88.69 301 ARG A C 1
ATOM 2357 O O . ARG A 1 301 ? 11.458 1.046 13.301 1.00 88.69 301 ARG A O 1
ATOM 2364 N N . ALA A 1 302 ? 13.375 -0.103 13.052 1.00 91.56 302 ALA A N 1
ATOM 2365 C CA . ALA A 1 302 ? 13.919 0.238 14.362 1.00 91.56 302 ALA A CA 1
ATOM 2366 C C . ALA A 1 302 ? 14.184 1.746 14.483 1.00 91.56 302 ALA A C 1
ATOM 2368 O O . ALA A 1 302 ? 13.845 2.350 15.502 1.00 91.56 302 ALA A O 1
ATOM 2369 N N . GLN A 1 303 ? 14.720 2.372 13.431 1.00 91.62 303 GLN A N 1
ATOM 2370 C CA . GLN A 1 303 ? 14.909 3.820 13.372 1.00 91.62 303 GLN A CA 1
ATOM 2371 C C . GLN A 1 303 ? 13.569 4.569 13.398 1.00 91.62 303 GLN A C 1
ATOM 2373 O O . GLN A 1 303 ? 13.402 5.484 14.206 1.00 91.62 303 GLN A O 1
ATOM 2378 N N . SER A 1 304 ? 12.607 4.157 12.565 1.00 90.88 304 SER A N 1
ATOM 2379 C CA . SER A 1 304 ? 11.251 4.723 12.545 1.00 90.88 304 SER A CA 1
ATOM 2380 C C . SER A 1 304 ? 10.598 4.630 13.926 1.00 90.88 304 SER A C 1
ATOM 2382 O O . SER A 1 304 ? 10.109 5.623 14.463 1.00 90.88 304 SER A O 1
ATOM 2384 N N . TRP A 1 305 ? 10.677 3.460 14.566 1.00 94.44 305 TRP A N 1
ATOM 2385 C CA . TRP A 1 305 ? 10.124 3.239 15.898 1.00 94.44 305 TRP A CA 1
ATOM 2386 C C . TRP A 1 305 ? 10.806 4.080 16.979 1.00 94.44 305 TRP A C 1
ATOM 2388 O O . TRP A 1 305 ? 10.123 4.642 17.832 1.00 94.44 305 TRP A O 1
ATOM 2398 N N . ARG A 1 306 ? 12.139 4.214 16.941 1.00 95.00 306 ARG A N 1
ATOM 2399 C CA . ARG A 1 306 ? 12.870 5.085 17.872 1.00 95.00 306 ARG A CA 1
ATOM 2400 C C . ARG A 1 306 ? 12.393 6.531 17.755 1.00 95.00 306 ARG A C 1
ATOM 2402 O O . ARG A 1 306 ? 12.109 7.144 18.776 1.00 95.00 306 ARG A O 1
ATOM 2409 N N . ARG A 1 307 ? 12.216 7.037 16.533 1.00 93.19 307 ARG A N 1
ATOM 2410 C CA . ARG A 1 307 ? 11.684 8.386 16.305 1.00 93.19 307 ARG A CA 1
ATOM 2411 C C . ARG A 1 307 ? 10.265 8.551 16.855 1.00 93.19 307 ARG A C 1
ATOM 2413 O O . ARG A 1 307 ? 9.976 9.532 17.535 1.00 93.19 307 ARG A O 1
ATOM 2420 N N . VAL A 1 308 ? 9.386 7.577 16.610 1.00 95.00 308 VAL A N 1
ATOM 2421 C CA . VAL A 1 308 ? 8.028 7.552 17.186 1.00 95.00 308 VAL A CA 1
ATOM 2422 C C . VAL A 1 308 ? 8.090 7.610 18.711 1.00 95.00 308 VAL A C 1
ATOM 2424 O O . VAL A 1 308 ? 7.376 8.402 19.320 1.00 95.00 308 VAL A O 1
ATOM 2427 N N . LEU A 1 309 ? 8.970 6.819 19.329 1.00 96.62 309 LEU A N 1
ATOM 2428 C CA . LEU A 1 309 ? 9.161 6.790 20.776 1.00 96.62 309 LEU A CA 1
ATOM 2429 C C . LEU A 1 309 ? 9.669 8.131 21.321 1.00 96.62 309 LEU A C 1
ATOM 2431 O O . LEU A 1 309 ? 9.137 8.626 22.314 1.00 96.62 309 LEU A O 1
ATOM 2435 N N . ASP A 1 310 ? 10.661 8.741 20.676 1.00 96.69 310 ASP A N 1
ATOM 2436 C CA . ASP A 1 310 ? 11.235 10.016 21.110 1.00 96.69 310 ASP A CA 1
ATOM 2437 C C . ASP A 1 310 ? 10.212 11.159 21.002 1.00 96.69 310 ASP A C 1
ATOM 2439 O O . ASP A 1 310 ? 10.075 11.950 21.945 1.00 96.69 310 ASP A O 1
ATOM 2443 N N . ILE A 1 311 ? 9.414 11.188 19.926 1.00 95.62 311 ILE A N 1
ATOM 2444 C CA . ILE A 1 311 ? 8.286 12.120 19.755 1.00 95.62 311 ILE A CA 1
ATOM 2445 C C . ILE A 1 311 ? 7.129 11.792 20.699 1.00 95.62 311 ILE A C 1
ATOM 2447 O O . ILE A 1 311 ? 6.422 12.709 21.094 1.00 95.62 311 ILE A O 1
ATOM 2451 N N . ALA A 1 312 ? 6.909 10.538 21.099 1.00 96.25 312 ALA A N 1
ATOM 2452 C CA . ALA A 1 312 ? 5.890 10.159 22.085 1.00 96.25 312 ALA A CA 1
ATOM 2453 C C . ALA A 1 312 ? 6.305 10.514 23.524 1.00 96.25 312 ALA A C 1
ATOM 2455 O O . ALA A 1 312 ? 5.466 10.876 24.346 1.00 96.25 312 ALA A O 1
ATOM 2456 N N . GLN A 1 313 ? 7.606 10.501 23.829 1.00 95.94 313 GLN A N 1
ATOM 2457 C CA . GLN A 1 313 ? 8.159 10.810 25.157 1.00 95.94 313 GLN A CA 1
ATOM 2458 C C . GLN A 1 313 ? 8.502 12.291 25.345 1.00 95.94 313 GLN A C 1
ATOM 2460 O O . GLN A 1 313 ? 8.380 12.819 26.443 1.00 95.94 313 GLN A O 1
ATOM 2465 N N . GLY A 1 314 ? 8.796 13.007 24.262 1.00 93.31 314 GLY A N 1
ATOM 2466 C CA . GLY A 1 314 ? 8.963 14.472 24.246 1.00 93.31 314 GLY A CA 1
ATOM 2467 C C . GLY A 1 314 ? 10.422 14.872 24.167 1.00 93.31 314 GLY A C 1
ATOM 2468 O O . GLY A 1 314 ? 10.774 16.010 24.456 1.00 93.31 314 GLY A O 1
ATOM 2469 N N . LYS A 1 315 ? 11.258 13.900 23.800 1.00 94.69 315 LYS A N 1
ATOM 2470 C CA . LYS A 1 315 ? 12.687 14.044 23.556 1.00 94.69 315 LYS A CA 1
ATOM 2471 C C . LYS A 1 315 ? 12.944 14.671 22.189 1.00 94.69 315 LYS A C 1
ATOM 2473 O O . LYS A 1 315 ? 13.892 15.431 22.039 1.00 94.69 315 LYS A O 1
ATOM 2478 N N . GLU A 1 316 ? 12.073 14.389 21.222 1.00 92.81 316 GLU A N 1
ATOM 2479 C CA . GLU A 1 316 ? 12.043 15.023 19.906 1.00 92.81 316 GLU A CA 1
ATOM 2480 C C . GLU A 1 316 ? 10.739 15.819 19.762 1.00 92.81 316 GLU A C 1
ATOM 2482 O O . GLU A 1 316 ? 9.681 15.403 20.244 1.00 92.81 316 GLU A O 1
ATOM 2487 N N . LYS A 1 317 ? 10.810 16.990 19.120 1.00 89.00 317 LYS A N 1
ATOM 2488 C CA . LYS A 1 317 ? 9.610 17.759 18.780 1.00 89.00 317 LYS A CA 1
ATOM 2489 C C . LYS A 1 317 ? 8.861 17.063 17.648 1.00 89.00 317 LYS A C 1
ATOM 2491 O O . LYS A 1 317 ? 9.477 16.525 16.733 1.00 89.00 317 LYS A O 1
ATOM 2496 N N . ALA A 1 318 ? 7.533 17.131 17.683 1.00 85.56 318 ALA A N 1
ATOM 2497 C CA . ALA A 1 318 ? 6.739 16.782 16.515 1.00 85.56 318 ALA A CA 1
ATOM 2498 C C . ALA A 1 318 ? 7.199 17.636 15.313 1.00 85.56 318 ALA A C 1
ATOM 2500 O O . ALA A 1 318 ? 7.422 18.837 15.494 1.00 85.56 318 ALA A O 1
ATOM 2501 N N . PRO A 1 319 ? 7.385 17.036 14.124 1.00 81.06 319 PRO A N 1
ATOM 2502 C CA . PRO A 1 319 ? 7.727 17.785 12.919 1.00 81.06 319 PRO A CA 1
ATOM 2503 C C . PRO A 1 319 ? 6.649 18.824 12.603 1.00 81.06 319 PRO A C 1
ATOM 2505 O O . PRO A 1 319 ? 5.474 18.607 12.894 1.00 81.06 319 PRO A O 1
ATOM 2508 N N . ASP A 1 320 ? 7.036 19.932 11.973 1.00 76.44 320 ASP A N 1
ATOM 2509 C CA . ASP A 1 320 ? 6.060 20.914 11.500 1.00 76.44 320 ASP A CA 1
ATOM 2510 C C . ASP A 1 320 ? 5.172 20.296 10.402 1.00 76.44 320 ASP A C 1
ATOM 2512 O O . ASP A 1 320 ? 5.649 19.460 9.626 1.00 76.44 320 ASP A O 1
ATOM 2516 N N . PRO A 1 321 ? 3.905 20.725 10.245 1.00 67.75 321 PRO A N 1
ATOM 2517 C CA . PRO A 1 321 ? 3.003 20.183 9.225 1.00 67.75 321 PRO A CA 1
ATOM 2518 C C . PRO A 1 321 ? 3.568 20.187 7.794 1.00 67.75 321 PRO A C 1
ATOM 2520 O O . PRO A 1 321 ? 3.289 19.285 7.006 1.00 67.75 321 PRO A O 1
ATOM 2523 N N . GLY A 1 322 ? 4.412 21.170 7.457 1.00 61.62 322 GLY A N 1
ATOM 2524 C CA . GLY A 1 322 ? 5.098 21.241 6.162 1.00 61.62 322 GLY A CA 1
ATOM 2525 C C . GLY A 1 322 ? 6.175 20.168 5.947 1.00 61.62 322 GLY A C 1
ATOM 2526 O O . GLY A 1 322 ? 6.482 19.849 4.806 1.00 61.62 322 GLY A O 1
ATOM 2527 N N . GLN A 1 323 ? 6.713 19.590 7.023 1.00 62.56 323 GLN A N 1
ATOM 2528 C CA . GLN A 1 323 ? 7.720 18.519 7.007 1.00 62.56 323 GLN A CA 1
ATOM 2529 C C . GLN A 1 323 ? 7.100 17.117 7.119 1.00 62.56 323 GLN A C 1
ATOM 2531 O O . GLN A 1 323 ? 7.804 16.119 6.982 1.00 62.56 323 GLN A O 1
ATOM 2536 N N . MET A 1 324 ? 5.798 17.034 7.409 1.00 63.22 324 MET A N 1
ATOM 2537 C CA . MET A 1 324 ? 5.054 15.775 7.505 1.00 63.22 324 MET A CA 1
ATOM 2538 C C . MET A 1 324 ? 4.471 15.315 6.163 1.00 63.22 324 MET A C 1
ATOM 2540 O O . MET A 1 324 ? 4.090 14.152 6.040 1.00 63.22 324 MET A O 1
ATOM 2544 N N . ARG A 1 325 ? 4.388 16.201 5.160 1.00 53.69 325 ARG A N 1
ATOM 2545 C CA . ARG A 1 325 ? 3.878 15.836 3.833 1.00 53.69 325 ARG A CA 1
ATOM 2546 C C . ARG A 1 325 ? 4.832 14.838 3.171 1.00 53.69 325 ARG A C 1
ATOM 2548 O O . ARG A 1 325 ? 6.041 15.071 3.201 1.00 53.69 325 ARG A O 1
ATOM 2555 N N . PRO A 1 326 ? 4.323 13.756 2.560 1.00 45.97 326 PRO A N 1
ATOM 2556 C CA . PRO A 1 326 ? 5.157 12.904 1.731 1.00 45.97 326 PRO A CA 1
ATOM 2557 C C . PRO A 1 326 ? 5.785 13.727 0.604 1.00 45.97 326 PRO A C 1
ATOM 2559 O O . PRO A 1 326 ? 5.082 14.501 -0.046 1.00 45.97 326 PRO A O 1
ATOM 2562 N N . SER A 1 327 ? 7.092 13.558 0.411 1.00 35.66 327 SER A N 1
ATOM 2563 C CA . SER A 1 327 ? 7.759 13.861 -0.858 1.00 35.66 327 SER A CA 1
ATOM 2564 C C . SER A 1 327 ? 7.294 12.910 -1.947 1.00 35.66 327 SER A C 1
ATOM 2566 O O . SER A 1 327 ? 7.141 11.709 -1.604 1.00 35.66 327 SER A O 1
#

pLDDT: mean 90.08, std 16.77, range [25.61, 98.75]

Foldseek 3Di:
DDDDDDDDPPDDDPDDDDDPLPQDPAAQEEEAVLLQLVVNLLVLLVCLLDLSNANHEYEYEYLPPVSQLLSLLLSVQSCVLSVSNYHYHYDPDVLVRQARHQEYEYDDDDVVLVLLVCLQVVCVVVVQFFQALFQFDSSNVVNLVRVLVVLVVSQVSCCVRPQNHEYEYADPPQQSSVVSCVVPHPHHYDYDDCWVLLLLVLLCVLQVNDSVQKDFDWDDGVLWIWTPFIAGNVPRDTCLVSNVVSLVPDDCLAQVPQSVVCVVPVTGIIDGLSSNRSHPSCSCVNNPSPYDPVVVVVVVSVVSSVVSNCCSVVVDRNDRSVVSDDD

Nearest PDB structures (foldseek):
  6vc6-assembly2_B  TM=8.238E-01  e=2.196E-17  Merdibacter massiliensis
  6vc6-assembly3_C  TM=8.366E-01  e=7.459E-17  Merdibacter massiliensis
  6vc6-assembly1_A  TM=8.195E-01  e=9.730E-17  Merdibacter massiliensis
  6vc6-assembly4_D  TM=8.207E-01  e=1.339E-16  Merdibacter massiliensis
  6dux-assembly1_A  TM=8.178E-01  e=1.656E-16  Klebsiella pneumoniae

Radius of gyration: 22.47 Å; Cα contacts (8 Å, |Δi|>4): 546; chains: 1; bounding box: 58×75×52 Å

Secondary structure (DSSP, 8-state):
--PPPP------PPP-TT---------EEEEETTT-TTTHHHHHHHHHH-GGGTT-EEEEE-S-HHHHHHHHHHHHHHHHHTT---EEEEES-HHHH-TT-SEEEE---SSHHHHHHHHHHHHHHTT---S--SSSHHHHHHHHHHHHHHHHHHHHHHHHH-TTPEEEE--SSHHHHHHHHHHH---EEEE--SHHHHHHHHHHHHH---GGGEEEEEEEETTEEEEEEEEETTT--B-HHHHHHHHHHS-TTSSHHHHHHHHHHSS-EES-HHHHGGG-TTTHHHH-S----HHHHHHHHHHHHHHHHHHHHTSSPPPPHHHHS--

Sequence (327 aa):
MLRPPSGFPLERLLYSHGRSVKLMRPTKIVLIGAASASFGPRIIADAVLTPELRGSTLVLVDIDGERLGVMAAYARRLNEAADAGLLIQHTPERKQALPEAEFVITSVAIKRDELWKLDFQIPLKYGIKQVLGENGGPGGLSHALRNIPIILDIAHDMEKLCPGALLLNFSNPESRIGLALSRYTGLRFVGLCHGISMGYASIARLTGLPADDLEGIAAGLNHFAWFLDIRRKSTGEDLYPLLREADKHYDPSFYPLTRRMFRLYGLYPHPSDDHIGEYLSFAWEECGLEGYDFERADAYRAQSWRRVLDIAQGKEKAPDPGQMRPS